Protein AF-M0I458-F1 (afdb_monomer)

Secondary structure (DSSP, 8-state):
-------HHHHHHHHHHHHHHHHHHHHHHHHHTT-HHHHHHHHHHHHHHHTT---GGGHHHHHHHHHHHHHHHH--HHHHHHHHHHHHHTSPP---S-HHHHHHHHHHHTTSSSEEEEEEE-GGGSS-S--PPPTT-PEEEEEEEES-TTGGGTSEEE-HHHHHHHHHH-TTEEEEEEEEEEPSTTEEEEEEEEEET---BSSSEEEEEE-GGGS--------

Radius of gyration: 18.82 Å; Cα contacts (8 Å, |Δi|>4): 334; chains: 1; bounding box: 54×49×67 Å

Organism: NCBI:txid662479

Foldseek 3Di:
DDPPPCPPVNLLVLLLVLLVLLLVLLLVLCVVLVVVVLNVQLVVQLVVVVVVDPDPSCSSVSSLLSSLVSCVPPPDLVRNQSSLLSSLVVDQAAADPCLLVVLQVSCCVSPQFVDKDKDWDDPPPPDDPDDDPPPFFWIKMKMKTAPRPNCVPDQWAFQQSVLSSSCSHCVQWAKEWPAKEDDPRRMIITMITTTGNDHHYQNGTHHYDYPPVRVPPPDPDDD

pLDDT: mean 84.52, std 17.78, range [35.59, 98.69]

InterPro domains:
  IPR055973 Domain of unknown function DUF7551 [PF24420] (16-207)

Structure (mmCIF, N/CA/C/O backbone):
data_AF-M0I458-F1
#
_entry.id   AF-M0I458-F1
#
loop_
_atom_site.group_PDB
_atom_site.id
_atom_site.type_symbol
_atom_site.label_atom_id
_atom_site.label_alt_id
_atom_site.label_comp_id
_atom_site.label_asym_id
_atom_site.label_entity_id
_atom_site.label_seq_id
_atom_site.pdbx_PDB_ins_code
_atom_site.Cartn_x
_atom_site.Cartn_y
_atom_site.Cartn_z
_atom_site.occupancy
_atom_site.B_iso_or_equiv
_atom_site.auth_seq_id
_atom_site.auth_comp_id
_atom_site.auth_asym_id
_atom_site.auth_atom_id
_atom_site.pdbx_PDB_model_num
ATOM 1 N N . MET A 1 1 ? 34.412 12.644 -15.606 1.00 41.28 1 MET A N 1
ATOM 2 C CA . MET A 1 1 ? 33.564 12.444 -14.416 1.00 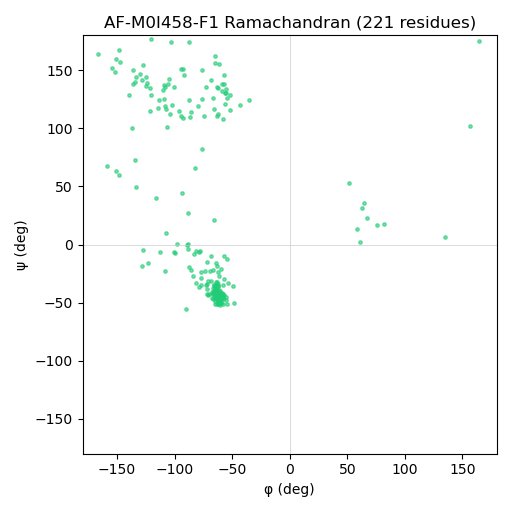41.28 1 MET A CA 1
ATOM 3 C C . MET A 1 1 ? 32.563 11.359 -14.782 1.00 41.28 1 MET A C 1
ATOM 5 O O . MET A 1 1 ? 31.552 11.668 -15.396 1.00 41.28 1 MET A O 1
ATOM 9 N N . GLN A 1 2 ? 32.935 10.089 -14.587 1.00 37.75 2 GLN A N 1
ATOM 10 C CA . GLN A 1 2 ? 32.020 8.965 -14.819 1.00 37.75 2 GLN A CA 1
ATOM 11 C C . GLN A 1 2 ? 30.917 9.003 -13.751 1.00 37.75 2 GLN A C 1
ATOM 13 O O . GLN A 1 2 ? 31.228 9.351 -12.608 1.00 37.75 2 GLN A O 1
ATOM 18 N N . PRO A 1 3 ? 29.655 8.691 -14.092 1.00 44.00 3 PRO A N 1
ATOM 19 C CA . PRO A 1 3 ? 28.624 8.475 -13.087 1.00 44.00 3 PRO A CA 1
ATOM 20 C C . PRO A 1 3 ? 29.083 7.328 -12.187 1.00 44.00 3 PRO A C 1
ATOM 22 O O . PRO A 1 3 ? 29.548 6.311 -12.698 1.00 44.00 3 PRO A O 1
ATOM 25 N N . LEU A 1 4 ? 28.998 7.507 -10.869 1.00 46.25 4 LEU A N 1
ATOM 26 C CA . LEU A 1 4 ? 29.149 6.404 -9.925 1.00 46.25 4 LEU A CA 1
ATOM 27 C C . LEU A 1 4 ? 28.079 5.371 -10.285 1.00 46.25 4 LEU A C 1
ATOM 29 O O . LEU A 1 4 ? 26.890 5.637 -10.099 1.00 46.25 4 LEU A O 1
ATOM 33 N N . GLU A 1 5 ? 28.494 4.242 -10.860 1.00 51.28 5 GLU A N 1
ATOM 34 C CA . GLU A 1 5 ? 27.653 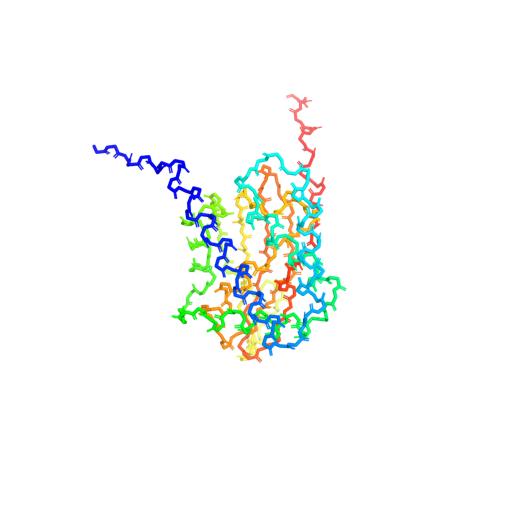3.054 -10.927 1.00 51.28 5 GLU A CA 1
ATOM 35 C C . GLU A 1 5 ? 27.183 2.789 -9.498 1.00 51.28 5 GLU A C 1
ATOM 37 O O . GLU A 1 5 ? 27.992 2.602 -8.589 1.00 51.28 5 GLU A O 1
ATOM 42 N N . ILE A 1 6 ? 25.874 2.893 -9.280 1.00 55.88 6 ILE A N 1
ATOM 43 C CA . ILE A 1 6 ? 25.275 2.481 -8.019 1.00 55.88 6 ILE A CA 1
ATOM 44 C C . ILE A 1 6 ? 25.564 0.989 -7.920 1.00 55.88 6 ILE A C 1
ATOM 46 O O . ILE A 1 6 ? 25.054 0.218 -8.734 1.00 55.88 6 ILE A O 1
ATOM 50 N N . ASP A 1 7 ? 26.408 0.601 -6.967 1.00 67.06 7 ASP A N 1
ATOM 51 C CA . ASP A 1 7 ? 26.732 -0.800 -6.755 1.00 67.06 7 ASP A CA 1
ATOM 52 C C . ASP A 1 7 ? 25.435 -1.580 -6.503 1.00 67.06 7 ASP A C 1
ATOM 54 O O . ASP A 1 7 ? 24.584 -1.188 -5.697 1.00 67.06 7 ASP A O 1
ATOM 58 N N . SER A 1 8 ? 25.273 -2.682 -7.227 1.00 65.69 8 SER A N 1
ATOM 59 C CA . SER A 1 8 ? 24.154 -3.613 -7.084 1.00 65.69 8 SER A CA 1
ATOM 60 C C . SER A 1 8 ? 23.914 -4.024 -5.624 1.00 65.69 8 SER A C 1
ATOM 62 O O . SER A 1 8 ? 22.759 -4.098 -5.198 1.00 65.69 8 SER A O 1
ATOM 64 N N . GLY A 1 9 ? 24.982 -4.174 -4.828 1.00 70.31 9 GLY A N 1
ATOM 65 C CA . GLY A 1 9 ? 24.893 -4.473 -3.396 1.00 70.31 9 GLY A CA 1
ATOM 66 C C . GLY A 1 9 ? 24.276 -3.340 -2.567 1.00 70.31 9 GLY A C 1
ATOM 67 O O . GLY A 1 9 ? 23.468 -3.586 -1.673 1.00 70.31 9 GLY A O 1
ATOM 68 N N . ASP A 1 10 ? 24.576 -2.087 -2.906 1.00 83.56 10 ASP A N 1
ATOM 69 C CA . ASP A 1 10 ? 24.025 -0.901 -2.241 1.00 83.56 10 ASP A CA 1
ATOM 70 C C . ASP A 1 10 ? 22.539 -0.692 -2.598 1.00 83.56 10 ASP A C 1
ATOM 72 O O . ASP A 1 10 ? 21.720 -0.297 -1.763 1.00 83.56 10 ASP A O 1
ATOM 76 N N . ARG A 1 11 ? 22.140 -1.046 -3.828 1.00 84.81 11 ARG A N 1
ATOM 77 C CA . ARG A 1 11 ? 20.721 -1.087 -4.213 1.00 84.81 11 ARG A CA 1
ATOM 78 C C . ARG A 1 11 ? 19.954 -2.161 -3.437 1.00 84.81 11 ARG A C 1
ATOM 80 O O . ARG A 1 11 ? 18.892 -1.850 -2.897 1.00 84.81 11 ARG A O 1
ATOM 87 N N . HIS A 1 12 ? 20.478 -3.384 -3.366 1.00 84.44 12 HIS A N 1
ATOM 88 C CA . HIS A 1 12 ? 19.826 -4.481 -2.650 1.00 84.44 12 HIS A CA 1
ATOM 89 C C . HIS A 1 12 ? 19.647 -4.164 -1.155 1.00 84.44 12 HIS A C 1
ATOM 91 O O . HIS A 1 12 ? 18.556 -4.331 -0.612 1.00 84.44 12 HIS A O 1
ATOM 97 N N . ALA A 1 13 ? 20.676 -3.618 -0.500 1.00 89.44 13 ALA A N 1
ATOM 98 C CA . ALA A 1 13 ? 20.603 -3.252 0.913 1.00 89.44 13 ALA A CA 1
ATOM 99 C C . ALA A 1 13 ? 19.486 -2.233 1.203 1.00 89.44 13 ALA A C 1
ATOM 101 O O . ALA A 1 13 ? 18.713 -2.411 2.146 1.00 89.44 13 ALA A O 1
ATOM 102 N N . ARG A 1 14 ? 19.349 -1.188 0.372 1.00 91.94 14 ARG A N 1
ATOM 103 C CA . ARG A 1 14 ? 18.261 -0.203 0.513 1.00 91.94 14 ARG A CA 1
ATOM 104 C C . ARG A 1 14 ? 16.883 -0.814 0.290 1.00 91.94 14 ARG A C 1
ATOM 106 O O . ARG A 1 14 ? 15.946 -0.485 1.014 1.00 91.94 14 ARG A O 1
ATOM 113 N N . TYR A 1 15 ? 16.768 -1.679 -0.710 1.00 90.62 15 TYR A N 1
ATOM 114 C CA . TYR A 1 15 ? 15.530 -2.376 -1.034 1.00 90.62 15 TYR A CA 1
ATOM 115 C C . TYR A 1 15 ? 15.069 -3.281 0.117 1.00 90.62 15 TYR A C 1
ATOM 117 O O . TYR A 1 15 ? 13.914 -3.216 0.544 1.00 90.62 15 TYR A O 1
ATOM 125 N N . SER A 1 16 ? 15.990 -4.084 0.652 1.00 91.31 16 SER A N 1
ATOM 126 C CA . SER A 1 16 ? 15.743 -4.984 1.777 1.00 91.31 16 SER A CA 1
ATOM 127 C C . SER A 1 16 ? 15.356 -4.207 3.038 1.00 91.31 16 SER A C 1
ATOM 129 O O . SER A 1 16 ? 14.328 -4.504 3.649 1.00 91.31 16 SER A O 1
ATOM 131 N N . ALA A 1 17 ? 16.087 -3.131 3.358 1.00 93.50 17 ALA A N 1
ATOM 132 C CA . ALA A 1 17 ? 15.758 -2.245 4.475 1.00 93.50 17 ALA A CA 1
ATOM 133 C C . ALA A 1 17 ? 14.353 -1.638 4.340 1.00 93.50 17 ALA A C 1
ATOM 135 O O . ALA A 1 17 ? 13.579 -1.661 5.290 1.00 93.50 17 ALA A O 1
ATOM 136 N N . PHE A 1 18 ? 13.976 -1.173 3.144 1.00 94.94 18 PHE A N 1
ATOM 137 C CA . PHE A 1 18 ? 12.627 -0.664 2.895 1.00 94.94 18 PHE A CA 1
ATOM 138 C C . PHE A 1 18 ? 11.546 -1.729 3.136 1.00 94.94 18 PHE A C 1
ATOM 140 O O . PHE A 1 18 ? 10.549 -1.457 3.805 1.00 94.94 18 PHE A O 1
ATOM 147 N N . CYS A 1 19 ? 11.733 -2.947 2.620 1.00 94.38 19 CYS A N 1
ATOM 148 C CA . CYS A 1 19 ? 10.780 -4.039 2.828 1.00 94.38 19 CYS A CA 1
ATOM 149 C C . CYS A 1 19 ? 10.659 -4.411 4.310 1.00 94.38 19 CYS A C 1
ATOM 151 O O . CYS A 1 19 ? 9.550 -4.641 4.796 1.00 94.38 19 CYS A O 1
ATOM 153 N N . HIS A 1 20 ? 11.787 -4.454 5.023 1.00 94.75 20 HIS A N 1
ATOM 154 C CA . HIS A 1 20 ? 11.839 -4.723 6.454 1.00 94.75 20 HIS A CA 1
ATOM 155 C C . HIS A 1 20 ? 11.090 -3.650 7.251 1.00 94.75 20 HIS A C 1
ATOM 157 O O . HIS A 1 20 ? 10.228 -3.988 8.056 1.00 94.75 20 HIS A O 1
ATOM 163 N N . ASP A 1 21 ? 11.358 -2.372 6.985 1.00 96.81 21 ASP A N 1
ATOM 164 C CA . ASP A 1 21 ? 10.720 -1.248 7.671 1.00 96.81 21 ASP A CA 1
ATOM 165 C C . ASP A 1 21 ? 9.197 -1.253 7.484 1.00 96.81 21 ASP A C 1
ATOM 167 O O . ASP A 1 21 ? 8.448 -1.114 8.451 1.00 96.81 21 ASP A O 1
ATOM 171 N N . ILE A 1 22 ? 8.723 -1.457 6.249 1.00 97.62 22 ILE A N 1
ATOM 172 C CA . ILE A 1 22 ? 7.286 -1.545 5.960 1.00 97.62 22 ILE A CA 1
ATOM 173 C C . ILE A 1 22 ? 6.667 -2.769 6.644 1.00 97.62 22 ILE A C 1
ATOM 175 O O . ILE A 1 22 ? 5.617 -2.643 7.269 1.00 97.62 22 ILE A O 1
ATOM 179 N N . SER A 1 23 ? 7.311 -3.937 6.563 1.00 97.38 23 SER A N 1
ATOM 180 C CA . SER A 1 23 ? 6.797 -5.163 7.189 1.00 97.38 23 SER A CA 1
ATOM 181 C C . SER A 1 23 ? 6.731 -5.031 8.711 1.00 97.38 23 SER A C 1
ATOM 183 O O . SER A 1 23 ? 5.714 -5.372 9.308 1.00 97.38 23 SER A O 1
ATOM 185 N N . GLY A 1 24 ? 7.775 -4.481 9.336 1.00 97.94 24 GLY A N 1
ATOM 186 C CA . GLY A 1 24 ? 7.820 -4.227 10.774 1.00 97.94 24 GLY A CA 1
ATOM 187 C C . GLY A 1 24 ? 6.721 -3.266 11.222 1.00 97.94 24 GLY A C 1
ATOM 188 O O . GLY A 1 24 ? 5.995 -3.568 12.164 1.00 97.94 24 GLY A O 1
ATOM 189 N N . ALA A 1 25 ? 6.525 -2.158 10.500 1.00 98.50 25 ALA A N 1
ATOM 190 C CA . ALA A 1 25 ? 5.450 -1.212 10.794 1.00 98.50 25 ALA A CA 1
ATOM 191 C C . ALA A 1 25 ? 4.051 -1.839 10.656 1.00 98.50 25 ALA A C 1
ATOM 193 O O . ALA A 1 25 ? 3.154 -1.512 11.428 1.00 98.50 25 ALA A O 1
ATOM 194 N N . LEU A 1 26 ? 3.854 -2.746 9.695 1.00 98.62 26 LEU A N 1
ATOM 195 C CA . LEU A 1 26 ? 2.591 -3.468 9.524 1.00 98.62 26 LEU A CA 1
ATOM 196 C C . LEU A 1 26 ? 2.347 -4.480 10.644 1.00 98.62 26 LEU A C 1
ATOM 198 O O . LEU A 1 26 ? 1.228 -4.552 11.140 1.00 98.62 26 LEU A O 1
ATOM 202 N N . PHE A 1 27 ? 3.363 -5.235 11.064 1.00 98.56 27 PHE A N 1
ATOM 203 C CA . PHE A 1 27 ? 3.235 -6.149 12.202 1.00 98.56 27 PHE A CA 1
ATOM 204 C C . PHE A 1 27 ? 2.920 -5.404 13.497 1.00 98.56 27 PHE A C 1
ATOM 206 O O . PHE A 1 27 ? 1.985 -5.780 14.201 1.00 98.56 27 PHE A O 1
ATOM 213 N N . GLU A 1 28 ? 3.629 -4.308 13.765 1.00 98.69 28 GLU A N 1
ATOM 214 C CA . GLU A 1 28 ? 3.341 -3.449 14.914 1.00 98.69 28 GLU A CA 1
ATOM 215 C C . GLU A 1 28 ? 1.908 -2.897 14.837 1.00 98.69 28 GLU A C 1
ATOM 217 O O . GLU A 1 28 ? 1.171 -2.910 15.820 1.00 98.69 28 GLU A O 1
ATOM 222 N N . ALA A 1 29 ? 1.457 -2.490 13.646 1.00 98.69 29 ALA A N 1
ATOM 223 C CA . ALA A 1 29 ? 0.107 -1.970 13.462 1.00 98.69 29 ALA A CA 1
ATOM 224 C C . ALA A 1 29 ? -0.958 -3.048 13.670 1.00 98.69 29 ALA A C 1
ATOM 226 O O . ALA A 1 29 ? -1.983 -2.775 14.291 1.00 98.69 29 ALA A O 1
ATOM 227 N N . LEU A 1 30 ? -0.731 -4.270 13.182 1.00 98.69 30 LEU A N 1
ATOM 228 C CA . LEU A 1 30 ? -1.607 -5.417 13.418 1.00 98.69 30 LEU A CA 1
ATOM 229 C C . LEU A 1 30 ? -1.703 -5.748 14.911 1.00 98.69 30 LEU A C 1
ATOM 231 O O . LEU A 1 30 ? -2.797 -6.050 15.388 1.00 98.69 30 LEU A O 1
ATOM 235 N N . ALA A 1 31 ? -0.597 -5.654 15.650 1.00 98.25 31 ALA A N 1
ATOM 236 C CA . ALA A 1 31 ? -0.591 -5.845 17.095 1.00 98.25 31 ALA A CA 1
ATOM 237 C C . ALA A 1 31 ? -1.404 -4.751 17.813 1.00 98.25 31 ALA A C 1
ATOM 239 O O . ALA A 1 31 ? -2.320 -5.075 18.571 1.00 98.25 31 ALA A O 1
ATOM 240 N N . GLU A 1 32 ? -1.137 -3.476 17.514 1.00 98.50 32 GLU A N 1
ATOM 241 C CA . GLU A 1 32 ? -1.806 -2.312 18.122 1.00 98.50 32 GLU A CA 1
ATOM 242 C C . GLU A 1 32 ? -3.319 -2.287 17.834 1.00 98.50 32 GLU A C 1
ATOM 244 O O . GLU A 1 32 ? -4.131 -1.920 18.683 1.00 98.50 32 GLU A O 1
ATOM 249 N N . THR A 1 33 ? -3.725 -2.731 16.642 1.00 98.31 33 THR A N 1
ATOM 250 C CA . THR A 1 33 ? -5.135 -2.775 16.211 1.00 98.31 33 THR A CA 1
ATOM 251 C C . THR A 1 33 ? -5.851 -4.085 16.567 1.00 98.31 33 THR A C 1
ATOM 253 O O . THR A 1 33 ? -7.046 -4.224 16.313 1.00 98.31 33 THR A O 1
ATOM 256 N N . GLY A 1 34 ? -5.163 -5.041 17.204 1.00 97.81 34 GLY A N 1
ATOM 257 C CA . GLY A 1 34 ? -5.761 -6.280 17.713 1.00 97.81 34 GLY A CA 1
ATOM 258 C C . GLY A 1 34 ? -5.946 -7.401 16.680 1.00 97.81 34 GLY A C 1
ATOM 259 O O . GLY A 1 34 ? -6.676 -8.361 16.933 1.00 97.81 34 GLY A O 1
ATOM 260 N N . HIS A 1 35 ? -5.266 -7.343 15.536 1.00 98.25 35 HIS A N 1
ATOM 261 C CA . HIS A 1 35 ? -5.381 -8.297 14.427 1.00 98.25 35 HIS A CA 1
ATOM 262 C C . HIS A 1 35 ? -4.341 -9.436 14.477 1.00 98.25 35 HIS A C 1
ATOM 264 O O . HIS A 1 35 ? -3.785 -9.847 13.456 1.00 98.25 35 HIS A O 1
ATOM 270 N N . ARG A 1 36 ? -4.128 -10.031 15.659 1.00 96.88 36 ARG A N 1
ATOM 271 C CA . ARG A 1 36 ? -3.141 -11.113 15.885 1.00 96.88 36 ARG A CA 1
ATOM 272 C C . ARG A 1 36 ? -3.330 -12.348 14.990 1.00 96.88 36 ARG A C 1
ATOM 274 O O . ARG A 1 36 ? -2.371 -13.049 14.667 1.00 96.88 36 ARG A O 1
ATOM 281 N N . VAL A 1 37 ? -4.571 -12.638 14.592 1.00 97.69 37 VAL A N 1
ATOM 282 C CA . VAL A 1 37 ? -4.877 -13.743 13.665 1.00 97.69 37 VAL A CA 1
ATOM 283 C C . VAL A 1 37 ? -4.255 -13.489 12.290 1.00 97.69 37 VAL A C 1
ATOM 285 O O . VAL A 1 37 ? -3.739 -14.419 11.681 1.00 97.69 37 VAL A O 1
ATOM 288 N N . VAL A 1 38 ? -4.264 -12.239 11.820 1.00 98.31 38 VAL A N 1
ATOM 289 C CA . VAL A 1 38 ? -3.665 -11.856 10.534 1.00 98.31 38 VAL A CA 1
ATOM 290 C C . VAL A 1 38 ? -2.144 -11.890 10.619 1.00 98.31 38 VAL A C 1
ATOM 292 O O . VAL A 1 38 ? -1.508 -12.434 9.726 1.00 98.31 38 VAL A O 1
ATOM 295 N N . GLU A 1 39 ? -1.564 -11.396 11.717 1.00 97.69 39 GLU A N 1
ATOM 296 C CA . GLU A 1 39 ? -0.123 -11.509 11.991 1.00 97.69 39 GLU A CA 1
ATOM 297 C C . GLU A 1 39 ? 0.352 -12.969 11.927 1.00 97.69 39 GLU A C 1
ATOM 299 O O . GLU A 1 39 ? 1.300 -13.290 11.210 1.00 97.69 39 GLU A O 1
ATOM 304 N N . SER A 1 40 ? -0.334 -13.862 12.647 1.00 97.88 40 SER A N 1
ATOM 305 C CA . SER A 1 40 ? 0.049 -15.278 12.716 1.00 97.88 40 SER A CA 1
ATOM 306 C C . SER A 1 40 ? -0.039 -15.935 11.339 1.00 97.88 40 SER A C 1
ATOM 308 O O . SER A 1 40 ? 0.884 -16.628 10.918 1.00 97.88 40 SER A O 1
ATOM 310 N N . ALA A 1 41 ? -1.116 -15.656 10.607 1.00 98.31 41 ALA A N 1
ATOM 311 C CA . ALA A 1 41 ? -1.337 -16.237 9.294 1.00 98.31 41 ALA A CA 1
ATOM 312 C C . ALA A 1 41 ? -0.367 -15.681 8.225 1.00 98.31 41 ALA A C 1
ATOM 314 O O . ALA A 1 41 ? 0.082 -16.428 7.354 1.00 98.31 41 ALA A O 1
ATOM 315 N N . ALA A 1 42 ? 0.061 -14.417 8.341 1.00 97.44 42 ALA A N 1
ATOM 316 C CA . ALA A 1 42 ? 1.137 -13.846 7.524 1.00 97.44 42 ALA A CA 1
ATOM 317 C C . ALA A 1 42 ? 2.479 -14.539 7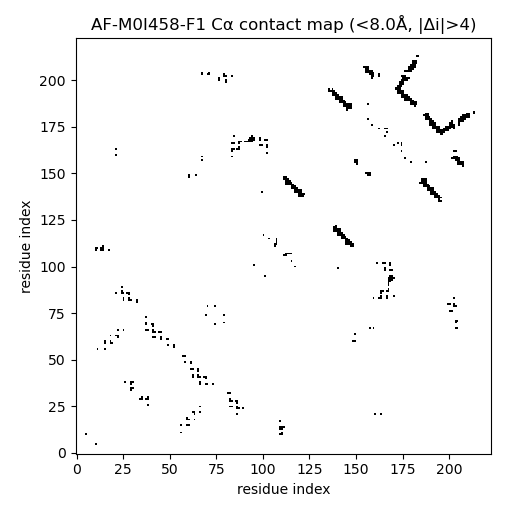.771 1.00 97.44 42 ALA A C 1
ATOM 319 O O . ALA A 1 42 ? 3.177 -14.856 6.808 1.00 97.44 42 ALA A O 1
ATOM 320 N N . MET A 1 43 ? 2.818 -14.843 9.027 1.00 97.56 43 MET A N 1
ATOM 321 C CA . MET A 1 43 ? 4.032 -15.597 9.351 1.00 97.56 43 MET A CA 1
ATOM 322 C C . MET A 1 43 ? 3.978 -17.041 8.844 1.00 97.56 43 MET A C 1
ATOM 324 O O . MET A 1 43 ? 4.960 -17.523 8.287 1.00 97.56 43 MET A O 1
ATOM 328 N N . GLU A 1 44 ? 2.846 -17.730 8.987 1.00 97.19 44 GLU A N 1
ATOM 329 C CA . GLU A 1 44 ? 2.658 -19.090 8.457 1.00 97.19 44 GLU A CA 1
ATOM 330 C C . GLU A 1 44 ? 2.767 -19.126 6.926 1.00 97.19 44 GLU A C 1
ATOM 332 O O . GLU A 1 44 ? 3.458 -19.979 6.358 1.00 97.19 44 GLU A O 1
ATOM 337 N N . THR A 1 45 ? 2.135 -18.157 6.258 1.00 94.94 45 THR A N 1
ATOM 338 C CA . THR A 1 45 ? 2.215 -17.981 4.803 1.00 94.94 45 THR A CA 1
ATOM 339 C C . THR A 1 45 ? 3.654 -17.714 4.372 1.00 94.94 45 THR A C 1
ATOM 341 O O . THR A 1 45 ? 4.157 -18.378 3.468 1.00 94.94 45 THR A O 1
ATOM 344 N N . TYR A 1 46 ? 4.351 -16.809 5.062 1.00 94.50 46 TYR A N 1
ATOM 345 C CA . TYR A 1 46 ? 5.757 -16.514 4.810 1.00 94.50 46 TYR A CA 1
ATOM 346 C C . TYR A 1 46 ? 6.633 -17.760 4.942 1.00 94.50 46 TYR A C 1
ATOM 348 O O . TYR A 1 46 ? 7.371 -18.071 4.011 1.00 94.50 46 TYR A O 1
ATOM 356 N N . LEU A 1 47 ? 6.517 -18.502 6.048 1.00 93.19 47 LEU A N 1
ATOM 357 C CA . LEU A 1 47 ? 7.309 -19.711 6.282 1.00 93.19 47 LEU A CA 1
ATOM 358 C C . LEU A 1 47 ? 7.097 -20.734 5.162 1.00 93.19 47 LEU A C 1
ATOM 360 O O . LEU A 1 47 ? 8.073 -21.212 4.586 1.00 93.19 47 LEU A O 1
ATOM 364 N N . THR A 1 48 ? 5.838 -20.965 4.777 1.00 91.88 48 THR A N 1
ATOM 365 C CA . THR A 1 48 ? 5.475 -21.865 3.670 1.00 91.88 48 THR A CA 1
ATOM 366 C C . THR A 1 48 ? 6.129 -21.448 2.350 1.00 91.88 48 THR A C 1
ATOM 368 O O . THR A 1 48 ? 6.632 -22.285 1.606 1.00 91.88 48 THR A O 1
ATOM 371 N N . LEU A 1 49 ? 6.150 -20.151 2.035 1.00 87.81 49 LEU A N 1
ATOM 372 C CA . LEU A 1 49 ? 6.783 -19.663 0.807 1.00 87.81 49 LEU A CA 1
ATOM 373 C C . LEU A 1 49 ? 8.303 -19.735 0.873 1.00 87.81 49 LEU A C 1
ATOM 375 O O . LEU A 1 49 ? 8.943 -20.035 -0.130 1.00 87.81 49 LEU A O 1
ATOM 379 N N . THR A 1 50 ? 8.903 -19.451 2.028 1.00 88.81 50 THR A N 1
ATOM 380 C CA . THR A 1 50 ? 10.363 -19.482 2.156 1.00 88.81 50 THR A CA 1
ATOM 381 C C . THR A 1 50 ? 10.950 -20.878 2.013 1.00 88.81 50 THR A C 1
ATOM 383 O O . THR A 1 50 ? 12.100 -20.991 1.610 1.00 88.81 50 THR A O 1
ATOM 386 N N . GLU A 1 51 ? 10.167 -21.937 2.237 1.00 85.56 51 GLU A N 1
ATOM 387 C CA . GLU A 1 51 ? 10.593 -23.312 1.941 1.00 85.56 51 GLU A CA 1
ATOM 388 C C . GLU A 1 51 ? 10.879 -23.545 0.447 1.00 85.56 51 GLU A C 1
ATOM 390 O O . GLU A 1 51 ? 11.645 -24.446 0.107 1.00 85.56 51 GLU A O 1
ATOM 395 N N . VAL A 1 52 ? 10.292 -22.737 -0.445 1.00 82.19 52 VAL A N 1
ATOM 396 C CA . VAL A 1 52 ? 10.443 -22.865 -1.906 1.00 82.19 52 VAL A CA 1
ATOM 397 C C . VAL A 1 52 ? 11.200 -21.704 -2.557 1.00 82.19 52 VAL A C 1
ATOM 399 O O . VAL A 1 52 ? 11.477 -21.749 -3.755 1.00 82.19 52 VAL A O 1
ATOM 402 N N . VAL A 1 53 ? 11.531 -20.650 -1.807 1.00 79.31 53 VAL A N 1
ATOM 403 C CA . VAL A 1 53 ? 12.307 -19.511 -2.316 1.00 79.31 53 VAL A CA 1
ATOM 404 C C . VAL A 1 53 ? 13.798 -19.818 -2.173 1.00 79.31 53 VAL A C 1
ATOM 406 O O . VAL A 1 53 ? 14.335 -19.840 -1.072 1.00 79.31 53 VAL A O 1
ATOM 409 N N . GLU A 1 54 ? 14.473 -20.038 -3.302 1.00 70.19 54 GLU A N 1
ATOM 410 C CA . GLU A 1 54 ? 15.915 -20.340 -3.334 1.00 70.19 54 GLU A CA 1
ATOM 411 C C . GLU A 1 54 ? 16.785 -19.087 -3.128 1.00 70.19 54 GLU A C 1
ATOM 413 O O . GLU A 1 54 ? 17.892 -19.157 -2.588 1.00 70.19 54 GLU A O 1
ATOM 418 N N . ASP A 1 55 ? 16.267 -17.926 -3.532 1.00 75.81 55 ASP A N 1
ATOM 419 C CA . ASP A 1 55 ? 16.969 -16.651 -3.457 1.00 75.81 55 ASP A CA 1
ATOM 420 C C . ASP A 1 55 ? 16.649 -15.906 -2.154 1.00 75.81 55 ASP A C 1
ATOM 422 O O . ASP A 1 55 ? 15.550 -15.376 -1.961 1.00 75.81 55 ASP A O 1
ATOM 426 N N . HIS A 1 56 ? 17.643 -15.843 -1.270 1.00 66.06 56 HIS A N 1
ATOM 427 C CA . HIS A 1 56 ? 17.541 -15.196 0.037 1.00 66.06 56 HIS A CA 1
ATOM 428 C C . HIS A 1 56 ? 17.233 -13.699 -0.082 1.00 66.06 56 HIS A C 1
ATOM 430 O O . HIS A 1 56 ? 16.571 -13.134 0.794 1.00 66.06 56 HIS A O 1
ATOM 436 N N . ASP A 1 57 ? 17.626 -13.075 -1.195 1.00 67.38 57 ASP A N 1
ATOM 437 C CA . ASP A 1 57 ? 17.384 -11.661 -1.471 1.00 67.38 57 ASP A CA 1
ATOM 438 C C . ASP A 1 57 ? 15.879 -11.350 -1.601 1.00 67.38 57 ASP A C 1
ATOM 440 O O . ASP A 1 57 ? 15.449 -10.201 -1.463 1.00 67.38 57 ASP A O 1
ATOM 444 N N . ASN A 1 58 ? 15.047 -12.381 -1.782 1.00 80.44 58 ASN A N 1
ATOM 445 C CA . ASN A 1 58 ? 13.598 -12.270 -1.902 1.00 80.44 58 ASN A CA 1
ATOM 446 C C . ASN A 1 58 ? 12.830 -12.544 -0.605 1.00 80.44 58 ASN A C 1
ATOM 448 O O . ASN A 1 58 ? 11.601 -12.449 -0.612 1.00 80.44 58 ASN A O 1
ATOM 452 N N . PHE A 1 59 ? 13.483 -12.845 0.520 1.00 88.38 59 PHE A N 1
ATOM 453 C CA . PHE A 1 59 ? 12.764 -13.136 1.768 1.00 88.38 59 PHE A CA 1
ATOM 454 C C . PHE A 1 59 ? 11.974 -11.932 2.290 1.00 88.38 59 PHE A C 1
ATOM 456 O O . PHE A 1 59 ? 10.788 -12.065 2.588 1.00 88.38 59 PHE A O 1
ATOM 463 N N . CYS A 1 60 ? 12.557 -10.731 2.315 1.00 88.94 60 CYS A N 1
ATOM 464 C CA . CYS A 1 60 ? 11.828 -9.537 2.757 1.00 88.94 60 CYS A CA 1
ATOM 465 C C . CYS A 1 60 ? 10.653 -9.194 1.826 1.00 88.94 60 CYS A C 1
ATOM 467 O O . CYS A 1 60 ? 9.591 -8.780 2.291 1.00 88.94 60 CYS A O 1
ATOM 469 N N . LEU A 1 61 ? 10.811 -9.421 0.519 1.00 89.50 61 LEU A N 1
ATOM 470 C CA . LEU A 1 61 ? 9.721 -9.267 -0.443 1.00 89.50 61 LEU A CA 1
ATOM 471 C C . LEU A 1 61 ? 8.619 -10.313 -0.221 1.00 89.50 61 LEU A C 1
ATOM 473 O O . LEU A 1 61 ? 7.434 -9.997 -0.283 1.00 89.50 61 LEU A O 1
ATOM 477 N N . THR A 1 62 ? 9.013 -11.553 0.069 1.00 91.38 62 THR A N 1
ATOM 478 C CA . THR A 1 62 ? 8.109 -12.672 0.364 1.00 91.38 62 THR A CA 1
ATOM 479 C C . THR A 1 62 ? 7.309 -12.413 1.639 1.00 91.38 62 THR A C 1
ATOM 481 O O . THR A 1 62 ? 6.111 -12.692 1.676 1.00 91.38 62 THR A O 1
ATOM 484 N N . MET A 1 63 ? 7.925 -11.815 2.661 1.00 93.69 63 MET A N 1
ATOM 485 C CA . MET A 1 63 ? 7.225 -11.377 3.871 1.00 93.69 63 MET A CA 1
ATOM 486 C C . MET A 1 63 ? 6.164 -10.323 3.551 1.00 93.69 63 MET A C 1
ATOM 488 O O . MET A 1 63 ? 5.000 -10.473 3.919 1.00 93.69 63 MET A O 1
ATOM 492 N N . LEU A 1 64 ? 6.548 -9.283 2.809 1.00 93.56 64 LEU A N 1
ATOM 493 C CA . LEU A 1 64 ? 5.636 -8.210 2.426 1.00 93.56 64 LEU A CA 1
ATOM 494 C C . LEU A 1 64 ? 4.465 -8.736 1.584 1.00 93.56 64 LEU A C 1
ATOM 496 O O . LEU A 1 64 ? 3.321 -8.355 1.813 1.00 93.56 64 LEU A O 1
ATOM 500 N N . TRP A 1 65 ? 4.733 -9.668 0.668 1.00 92.25 65 TRP A N 1
ATOM 501 C CA . TRP A 1 65 ? 3.699 -10.378 -0.086 1.00 92.25 65 TRP A CA 1
ATOM 502 C C . TRP A 1 65 ? 2.759 -11.178 0.822 1.00 92.25 65 TRP A C 1
ATOM 504 O O . TRP A 1 65 ? 1.546 -11.139 0.630 1.00 92.25 65 TRP A O 1
ATOM 514 N N . SER A 1 66 ? 3.299 -11.865 1.830 1.00 94.75 66 SER A N 1
ATOM 515 C CA . SER A 1 66 ? 2.507 -12.657 2.779 1.00 94.75 66 SER A CA 1
ATOM 516 C C . SER A 1 66 ? 1.576 -11.761 3.591 1.00 94.75 66 SER A C 1
ATOM 518 O O . SER A 1 66 ? 0.379 -12.020 3.650 1.00 94.75 66 SER A O 1
ATOM 520 N N . LEU A 1 67 ? 2.085 -10.645 4.123 1.00 96.94 67 LEU A N 1
ATOM 521 C CA . LEU A 1 67 ? 1.263 -9.628 4.787 1.00 96.94 67 LEU A CA 1
ATOM 522 C C . LEU A 1 67 ? 0.146 -9.130 3.871 1.00 96.94 67 LEU A C 1
ATOM 524 O O . LEU A 1 67 ? -1.010 -9.086 4.273 1.00 96.94 67 LEU A O 1
ATOM 528 N N . MET A 1 68 ? 0.474 -8.790 2.627 1.00 94.69 68 MET A N 1
ATOM 529 C CA . MET A 1 68 ? -0.513 -8.327 1.658 1.00 94.69 68 MET A CA 1
ATOM 530 C C . MET A 1 68 ? -1.610 -9.352 1.391 1.00 94.69 68 MET A C 1
ATOM 532 O O . MET A 1 68 ? -2.783 -9.006 1.475 1.00 94.69 68 MET A O 1
ATOM 536 N N . SER A 1 69 ? -1.239 -10.597 1.089 1.00 93.56 69 SER A N 1
ATOM 537 C CA . SER A 1 69 ? -2.193 -11.681 0.843 1.00 93.56 69 SER A CA 1
ATOM 538 C C . SER A 1 69 ? -3.150 -11.842 2.024 1.00 93.56 69 SER A C 1
ATOM 540 O O . SER A 1 69 ? -4.366 -11.915 1.862 1.00 93.56 69 SER A O 1
ATOM 542 N N . GLU A 1 70 ? -2.611 -11.831 3.237 1.00 97.19 70 GLU A N 1
ATOM 543 C CA . GLU A 1 70 ? -3.389 -12.122 4.434 1.00 97.19 70 GLU A CA 1
ATOM 544 C C . GLU A 1 70 ? -4.268 -10.942 4.863 1.00 97.19 70 GLU A C 1
ATOM 546 O O . GLU A 1 70 ? -5.402 -11.163 5.292 1.00 97.19 70 GLU A O 1
ATOM 551 N N . LEU A 1 71 ? -3.803 -9.703 4.671 1.00 97.50 71 LEU A N 1
ATOM 552 C CA . LEU A 1 71 ? -4.610 -8.487 4.823 1.00 97.50 71 LEU A CA 1
ATOM 553 C C . LEU A 1 71 ? -5.774 -8.453 3.820 1.00 97.50 71 LEU A C 1
ATOM 555 O O . LEU A 1 71 ? -6.889 -8.097 4.199 1.00 97.50 71 LEU A O 1
ATOM 559 N N . ASP A 1 72 ? -5.525 -8.822 2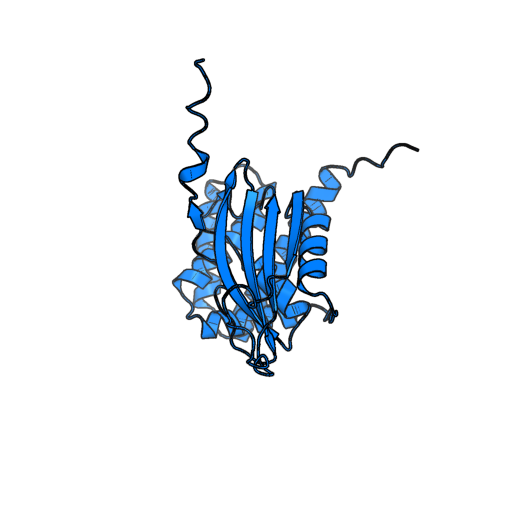.560 1.00 94.19 72 ASP A N 1
ATOM 560 C CA . ASP A 1 72 ? -6.535 -8.834 1.491 1.00 94.19 72 ASP A CA 1
ATOM 561 C C . ASP A 1 72 ? -7.645 -9.854 1.782 1.00 94.19 72 ASP A C 1
ATOM 563 O O . ASP A 1 72 ? -8.826 -9.567 1.599 1.00 94.19 72 ASP A O 1
ATOM 567 N N . VAL A 1 73 ? -7.271 -11.028 2.302 1.00 95.25 73 VAL A N 1
ATOM 568 C CA . VAL A 1 73 ? -8.205 -12.126 2.591 1.00 95.25 73 VAL A CA 1
ATOM 569 C C . VAL A 1 73 ? -8.982 -11.919 3.893 1.00 95.25 73 VAL A C 1
ATOM 571 O O . VAL A 1 73 ? -10.139 -12.332 3.982 1.00 95.25 73 VAL A O 1
ATOM 574 N N . ARG A 1 74 ? -8.355 -11.353 4.934 1.00 97.38 74 ARG A N 1
ATOM 575 C CA . ARG A 1 74 ? -8.900 -11.410 6.307 1.00 97.38 74 ARG A CA 1
ATOM 576 C C . ARG A 1 74 ? -9.453 -10.101 6.829 1.00 97.38 74 ARG A C 1
ATOM 578 O O . ARG A 1 74 ? -10.251 -10.149 7.760 1.00 97.38 74 ARG A O 1
ATOM 585 N N . LEU A 1 75 ? -9.030 -8.966 6.282 1.00 98.19 75 LEU A N 1
ATOM 586 C CA . LEU A 1 75 ? -9.481 -7.664 6.754 1.00 98.19 75 LEU A CA 1
ATOM 587 C C . LEU A 1 75 ? -10.470 -7.040 5.779 1.00 98.19 75 LEU A C 1
ATOM 589 O O . LEU A 1 75 ? -10.270 -7.033 4.565 1.00 98.19 75 LEU A O 1
ATOM 593 N N . SER A 1 76 ? -11.520 -6.445 6.334 1.00 97.00 76 SER A N 1
ATOM 594 C CA . SER A 1 76 ? -12.378 -5.526 5.597 1.00 97.00 76 SER A CA 1
ATOM 595 C C . SER A 1 76 ? -11.606 -4.269 5.185 1.00 97.00 76 SER A C 1
ATOM 597 O O . SER A 1 76 ? -10.574 -3.920 5.754 1.00 97.00 76 SER A O 1
ATOM 599 N N . GLN A 1 77 ? -12.138 -3.521 4.220 1.00 95.25 77 GLN A N 1
ATOM 600 C CA . GLN A 1 77 ? -11.522 -2.272 3.758 1.00 95.25 77 GLN A CA 1
ATOM 601 C C . GLN A 1 77 ? -11.324 -1.232 4.878 1.00 95.25 77 GLN A C 1
ATOM 603 O O . GLN A 1 77 ? -10.332 -0.499 4.869 1.00 95.25 77 GLN A O 1
ATOM 608 N N . ALA A 1 78 ? -12.246 -1.170 5.843 1.00 96.75 78 ALA A N 1
ATOM 609 C CA . ALA A 1 78 ? -12.128 -0.274 6.990 1.00 96.75 78 ALA A CA 1
ATOM 610 C C . ALA A 1 78 ? -10.968 -0.698 7.904 1.00 96.75 78 ALA A C 1
ATOM 612 O O . ALA A 1 78 ? -10.129 0.129 8.245 1.00 96.75 78 ALA A O 1
ATOM 613 N N . GLU A 1 79 ? -10.863 -1.993 8.214 1.00 98.19 79 GLU A N 1
ATOM 614 C CA . GLU A 1 79 ? -9.763 -2.543 9.017 1.00 98.19 79 GLU A CA 1
ATOM 615 C C . GLU A 1 79 ? -8.409 -2.374 8.314 1.00 98.19 79 GLU A C 1
ATOM 617 O O . GLU A 1 79 ? -7.450 -1.922 8.934 1.00 98.19 79 GLU A O 1
ATOM 622 N N . GLN A 1 80 ? -8.333 -2.634 7.001 1.00 98.19 80 GLN A N 1
ATOM 623 C CA . GLN A 1 80 ? -7.130 -2.362 6.203 1.00 98.19 80 GLN A CA 1
ATOM 624 C C . GLN A 1 80 ? -6.718 -0.890 6.295 1.00 98.19 80 GLN A C 1
ATOM 626 O O . GLN A 1 80 ? -5.538 -0.589 6.457 1.00 98.19 80 GLN A O 1
ATOM 631 N N . THR A 1 81 ? -7.683 0.030 6.210 1.00 97.75 81 THR A N 1
ATOM 632 C CA . THR A 1 81 ? -7.421 1.469 6.338 1.00 97.75 81 THR A CA 1
ATOM 633 C C . THR A 1 81 ? -6.837 1.792 7.705 1.00 97.75 81 THR A C 1
ATOM 635 O O . THR A 1 81 ? -5.771 2.400 7.767 1.00 97.75 81 THR A O 1
ATOM 638 N N . THR A 1 82 ? -7.459 1.312 8.783 1.00 98.06 82 THR A N 1
ATOM 639 C CA . THR A 1 82 ? -6.958 1.517 10.147 1.00 98.06 82 THR A CA 1
ATOM 640 C C . THR A 1 82 ? -5.543 0.965 10.324 1.00 98.06 82 THR A C 1
ATOM 642 O O . THR A 1 82 ? -4.674 1.678 10.817 1.00 98.06 82 THR A O 1
ATOM 645 N N . VAL A 1 83 ? -5.265 -0.262 9.873 1.00 98.62 83 VAL A N 1
ATOM 646 C CA . VAL A 1 83 ? -3.920 -0.861 9.963 1.00 98.62 83 VAL A CA 1
ATOM 647 C C . VAL A 1 83 ? -2.886 -0.035 9.200 1.00 98.62 83 VAL A C 1
ATOM 649 O O . VAL A 1 83 ? -1.801 0.222 9.712 1.00 98.62 83 VAL A O 1
ATOM 652 N N . ILE A 1 84 ? -3.204 0.405 7.982 1.00 98.44 84 ILE A N 1
ATOM 653 C CA . ILE A 1 84 ? -2.255 1.114 7.113 1.00 98.44 84 ILE A CA 1
ATOM 654 C C . ILE A 1 84 ? -1.989 2.535 7.611 1.00 98.44 84 ILE A C 1
ATOM 656 O O . ILE A 1 84 ? -0.860 3.017 7.518 1.00 98.44 84 ILE A O 1
ATOM 660 N N . GLU A 1 85 ? -2.996 3.200 8.173 1.00 97.38 85 GLU A N 1
ATOM 661 C CA . GLU A 1 85 ? -2.838 4.493 8.841 1.00 97.38 85 GLU A CA 1
ATOM 662 C C . GLU A 1 85 ? -1.970 4.381 10.092 1.00 97.38 85 GLU A C 1
ATOM 664 O O . GLU A 1 85 ? -1.024 5.157 10.249 1.00 97.38 85 GLU A O 1
ATOM 669 N N . THR A 1 86 ? -2.227 3.374 10.930 1.00 98.44 86 THR A N 1
ATOM 670 C CA . THR A 1 86 ? -1.400 3.077 12.105 1.00 98.44 86 THR A CA 1
ATOM 671 C C . THR A 1 86 ? 0.039 2.771 11.691 1.00 98.44 86 THR A C 1
ATOM 673 O O . THR A 1 86 ? 0.963 3.401 12.203 1.00 98.44 86 THR A O 1
ATOM 676 N N . ALA A 1 87 ? 0.252 1.910 10.692 1.00 98.50 87 ALA A N 1
ATOM 677 C CA . ALA A 1 87 ? 1.585 1.591 10.180 1.00 98.50 87 ALA A CA 1
ATOM 678 C C . ALA A 1 87 ? 2.316 2.836 9.652 1.00 98.50 87 ALA A C 1
ATOM 680 O O . ALA A 1 87 ? 3.491 3.050 9.947 1.00 98.50 87 ALA A O 1
ATOM 681 N N . ALA A 1 88 ? 1.623 3.699 8.900 1.00 97.62 88 ALA A N 1
ATOM 682 C CA . ALA A 1 88 ? 2.191 4.947 8.399 1.00 97.62 88 ALA A CA 1
ATOM 683 C C . ALA A 1 88 ? 2.592 5.910 9.532 1.00 97.62 88 ALA A C 1
ATOM 685 O O . ALA A 1 88 ? 3.574 6.642 9.382 1.00 97.62 88 ALA A O 1
ATOM 686 N N . SER A 1 89 ? 1.870 5.888 10.659 1.00 97.00 89 SER A N 1
ATOM 687 C CA . SER A 1 89 ? 2.119 6.750 11.822 1.00 97.00 89 SER A CA 1
ATOM 688 C C . SER A 1 89 ? 3.415 6.425 12.577 1.00 97.00 89 SER A C 1
ATOM 690 O O . SER A 1 89 ? 3.983 7.311 13.214 1.00 97.00 89 SER A O 1
ATOM 692 N N . PHE A 1 90 ? 3.938 5.198 12.454 1.00 97.25 90 PHE A N 1
ATOM 693 C CA . PHE A 1 90 ? 5.228 4.816 13.044 1.00 97.25 90 PHE A CA 1
ATOM 694 C C . PHE A 1 90 ? 6.428 5.439 12.331 1.00 97.25 90 PHE A C 1
ATOM 696 O O . PHE A 1 90 ? 7.537 5.475 12.867 1.00 97.25 90 PHE A O 1
ATOM 703 N N . PHE A 1 91 ? 6.220 5.978 11.132 1.00 95.81 91 PHE A N 1
ATOM 704 C CA . PHE A 1 91 ? 7.248 6.712 10.420 1.00 95.81 91 PHE A CA 1
ATOM 705 C C . PHE A 1 91 ? 7.174 8.205 10.725 1.00 95.81 91 PHE A C 1
ATOM 707 O O . PHE A 1 91 ? 6.101 8.795 10.810 1.00 95.81 91 PHE A O 1
ATOM 714 N N . ALA A 1 92 ? 8.336 8.862 10.755 1.00 91.38 92 ALA A N 1
ATOM 715 C CA . ALA A 1 92 ? 8.386 10.318 10.824 1.00 91.38 92 ALA A CA 1
ATOM 716 C C . ALA A 1 92 ? 7.566 10.942 9.667 1.00 91.38 92 ALA A C 1
ATOM 718 O O . ALA A 1 92 ? 7.842 10.597 8.500 1.00 91.38 92 ALA A O 1
ATOM 719 N N . PRO A 1 93 ? 6.606 11.848 9.960 1.00 88.31 93 PRO A N 1
ATOM 720 C CA . PRO A 1 93 ? 5.767 12.485 8.950 1.00 88.31 93 PRO A CA 1
ATOM 721 C C . PRO A 1 93 ? 6.586 13.219 7.889 1.00 88.31 93 PRO A C 1
ATOM 723 O O . PRO A 1 93 ? 7.641 13.790 8.177 1.00 88.31 93 PRO A O 1
ATOM 726 N N . ARG A 1 94 ? 6.098 13.212 6.645 1.00 89.06 94 ARG A N 1
ATOM 727 C CA . ARG A 1 94 ? 6.752 13.879 5.504 1.00 89.06 94 ARG A CA 1
ATOM 728 C C . ARG A 1 94 ? 5.756 14.686 4.671 1.00 89.06 94 ARG A C 1
ATOM 730 O O . ARG A 1 94 ? 5.733 14.548 3.449 1.00 89.06 94 ARG A O 1
ATOM 737 N N . THR A 1 95 ? 4.946 15.517 5.327 1.00 87.69 95 THR A N 1
ATOM 738 C CA . THR A 1 95 ? 3.953 16.375 4.663 1.00 87.69 95 THR A CA 1
ATOM 739 C C . THR A 1 95 ? 4.592 17.194 3.544 1.00 87.69 95 THR A C 1
ATOM 741 O O . THR A 1 95 ? 5.631 17.832 3.723 1.00 87.69 95 THR A O 1
ATOM 744 N N . THR A 1 96 ? 3.990 17.146 2.361 1.00 91.00 96 THR A N 1
ATOM 745 C CA . THR A 1 96 ? 4.541 17.749 1.146 1.00 91.00 96 THR A CA 1
ATOM 746 C C . THR A 1 96 ? 3.411 18.147 0.198 1.00 91.00 96 THR A C 1
ATOM 748 O O . THR A 1 96 ? 2.404 17.448 0.144 1.00 91.00 96 THR A O 1
ATOM 751 N N . PRO A 1 97 ? 3.568 19.215 -0.606 1.00 87.75 97 PRO A N 1
ATOM 752 C CA . PRO A 1 97 ? 2.580 19.570 -1.627 1.00 87.75 97 PRO A CA 1
ATOM 753 C C . PRO A 1 97 ? 2.509 18.565 -2.790 1.00 87.75 97 PRO A C 1
ATOM 755 O O . PRO A 1 97 ? 1.622 18.672 -3.625 1.00 87.75 97 PRO A O 1
ATOM 758 N N . ASN A 1 98 ? 3.445 17.610 -2.891 1.00 91.56 98 ASN A N 1
ATOM 759 C CA . ASN A 1 98 ? 3.432 16.570 -3.924 1.00 91.56 98 ASN A CA 1
ATOM 760 C C . ASN A 1 98 ? 3.726 15.177 -3.323 1.00 91.56 98 ASN A C 1
ATOM 762 O O . ASN A 1 98 ? 4.825 14.634 -3.514 1.00 91.56 98 ASN A O 1
ATOM 766 N N . PRO A 1 99 ? 2.767 14.597 -2.577 1.00 94.75 99 PRO A N 1
ATOM 767 C CA . PRO A 1 99 ? 2.956 13.328 -1.869 1.00 94.75 99 PRO A CA 1
ATOM 768 C C . PRO A 1 99 ? 3.151 12.146 -2.824 1.00 94.75 99 PRO A C 1
ATOM 770 O O . PRO A 1 99 ? 3.978 11.268 -2.560 1.00 94.75 99 PRO A O 1
ATOM 773 N N . VAL A 1 100 ? 2.475 12.160 -3.976 1.00 95.75 100 VAL A N 1
ATOM 774 C CA . VAL A 1 100 ? 2.618 11.147 -5.032 1.00 95.75 100 VAL A CA 1
ATOM 775 C C . VAL A 1 100 ? 4.041 11.136 -5.588 1.00 95.75 100 VAL A C 1
ATOM 777 O O . VAL A 1 100 ? 4.705 10.099 -5.597 1.00 95.75 100 VAL A O 1
ATOM 780 N N . GLY A 1 101 ? 4.564 12.299 -5.978 1.00 95.44 101 GLY A N 1
ATOM 781 C CA . GLY A 1 101 ? 5.916 12.411 -6.517 1.00 95.44 101 GLY A CA 1
ATOM 782 C C . GLY A 1 101 ? 7.001 12.062 -5.498 1.00 95.44 101 GLY A C 1
ATOM 783 O O . GLY A 1 101 ? 8.003 11.446 -5.861 1.00 95.44 101 GLY A O 1
ATOM 784 N N . VAL A 1 102 ? 6.828 12.433 -4.223 1.00 95.75 102 VAL A N 1
ATOM 785 C CA . VAL A 1 102 ? 7.762 12.043 -3.149 1.00 95.75 102 VAL A CA 1
ATOM 786 C C . VAL A 1 102 ? 7.740 10.534 -2.911 1.00 95.75 102 VAL A C 1
ATOM 788 O O . VAL A 1 102 ? 8.808 9.938 -2.746 1.00 95.75 102 VAL A O 1
ATOM 791 N N . THR A 1 103 ? 6.562 9.910 -2.947 1.00 96.62 103 THR A N 1
ATOM 792 C CA . THR A 1 103 ? 6.414 8.455 -2.816 1.00 96.62 103 THR A CA 1
ATOM 793 C C . THR A 1 103 ? 7.146 7.727 -3.941 1.00 96.62 103 THR A C 1
ATOM 795 O O . THR A 1 103 ? 8.013 6.900 -3.667 1.00 96.62 103 THR A O 1
ATOM 798 N N . LEU A 1 104 ? 6.899 8.097 -5.202 1.00 96.62 104 LEU A N 1
ATOM 799 C CA . LEU A 1 104 ? 7.539 7.455 -6.357 1.00 96.62 104 LEU A CA 1
ATOM 800 C C . LEU A 1 104 ? 9.063 7.630 -6.371 1.00 96.62 104 LEU A C 1
ATOM 802 O O . LEU A 1 104 ? 9.789 6.668 -6.617 1.00 96.62 104 LEU A O 1
ATOM 806 N N . ARG A 1 105 ? 9.572 8.822 -6.026 1.00 96.25 105 ARG A N 1
ATOM 807 C CA . ARG A 1 105 ? 11.023 9.037 -5.873 1.00 96.25 105 ARG A CA 1
ATOM 808 C C . ARG A 1 105 ? 11.621 8.195 -4.751 1.00 96.25 105 ARG A C 1
ATOM 810 O O . ARG A 1 105 ? 12.733 7.701 -4.904 1.00 96.25 105 ARG A O 1
ATOM 817 N N . THR A 1 106 ? 10.899 8.025 -3.642 1.00 94.88 106 THR A N 1
ATOM 818 C CA . THR A 1 106 ? 11.349 7.171 -2.534 1.00 94.88 106 THR A CA 1
ATOM 819 C C . THR A 1 106 ? 11.467 5.723 -3.011 1.00 94.88 106 THR A C 1
ATOM 821 O O . THR A 1 106 ? 12.544 5.145 -2.892 1.00 94.88 106 THR A O 1
ATOM 824 N N . LEU A 1 107 ? 10.422 5.184 -3.650 1.00 95.19 107 LEU A N 1
ATOM 825 C CA . LEU A 1 107 ? 10.412 3.820 -4.197 1.00 95.19 107 LEU A CA 1
ATOM 826 C C . LEU A 1 107 ? 11.526 3.589 -5.226 1.00 95.19 107 LEU A C 1
ATOM 828 O O . LEU A 1 107 ? 12.189 2.555 -5.185 1.00 95.19 107 LEU A O 1
ATOM 832 N N . GLN A 1 108 ? 11.782 4.559 -6.109 1.00 95.50 108 GLN A N 1
ATOM 833 C CA . GLN A 1 108 ? 12.884 4.464 -7.070 1.00 95.50 108 GLN A CA 1
ATOM 834 C C . GLN A 1 108 ? 14.252 4.490 -6.372 1.00 95.50 108 GLN A C 1
ATOM 836 O O . GLN A 1 108 ? 15.129 3.697 -6.700 1.00 95.50 108 GLN A O 1
ATOM 841 N N . SER A 1 109 ? 14.443 5.367 -5.379 1.00 94.44 109 SER A N 1
ATOM 842 C CA . SER A 1 109 ? 15.730 5.505 -4.676 1.00 94.44 109 SER A CA 1
ATOM 843 C C . SER A 1 109 ? 16.140 4.251 -3.897 1.00 94.44 109 SER A C 1
ATOM 845 O O . SER A 1 109 ? 17.329 3.938 -3.802 1.00 94.44 109 SER A O 1
ATOM 847 N N . VAL A 1 110 ? 15.159 3.507 -3.378 1.00 93.81 110 VAL A N 1
ATOM 848 C CA . VAL A 1 110 ? 15.388 2.225 -2.699 1.00 93.81 110 VAL A CA 1
ATOM 849 C C . VAL A 1 110 ? 15.385 1.043 -3.669 1.00 93.81 110 VAL A C 1
ATOM 851 O O . VAL A 1 110 ? 15.573 -0.084 -3.241 1.00 93.81 110 VAL A O 1
ATOM 854 N N . GLY A 1 111 ? 15.188 1.276 -4.970 1.00 91.94 111 GLY A N 1
ATOM 855 C CA . GLY A 1 111 ? 15.221 0.231 -5.990 1.00 91.94 111 GLY A CA 1
ATOM 856 C C . GLY A 1 111 ? 13.980 -0.663 -6.049 1.00 91.94 111 GLY A C 1
ATOM 857 O O . GLY A 1 111 ? 14.057 -1.725 -6.659 1.00 91.94 111 GLY A O 1
ATOM 858 N N . PHE A 1 112 ? 12.856 -0.249 -5.452 1.00 91.56 112 PHE A N 1
ATOM 859 C CA . PHE A 1 112 ? 11.577 -0.979 -5.490 1.00 91.56 112 PHE A CA 1
ATOM 860 C C . PHE A 1 112 ? 10.868 -0.882 -6.854 1.00 91.56 112 PHE A C 1
ATOM 862 O O . PHE A 1 112 ? 10.021 -1.707 -7.193 1.00 91.56 112 PHE A O 1
ATOM 869 N N . ILE A 1 113 ? 11.206 0.160 -7.617 1.00 93.38 113 ILE A N 1
ATOM 870 C CA . ILE A 1 113 ? 10.838 0.374 -9.021 1.00 93.38 113 ILE A CA 1
ATOM 871 C C . ILE A 1 113 ? 12.073 0.873 -9.774 1.00 93.38 113 ILE A C 1
ATOM 873 O O . ILE A 1 113 ? 12.897 1.586 -9.197 1.00 93.38 113 ILE A O 1
ATOM 877 N N . ASP A 1 114 ? 12.178 0.572 -11.065 1.00 91.31 114 ASP A N 1
ATOM 878 C CA . ASP A 1 114 ? 13.299 1.048 -11.892 1.00 91.31 114 ASP A CA 1
ATOM 879 C C . ASP A 1 114 ? 13.108 2.481 -12.391 1.00 91.31 114 ASP A C 1
ATOM 881 O O . ASP A 1 114 ? 14.050 3.270 -12.512 1.00 91.31 114 ASP A O 1
ATOM 885 N N . GLY A 1 115 ? 11.860 2.854 -12.647 1.00 92.94 115 GLY A N 1
ATOM 886 C CA . GLY A 1 115 ? 11.512 4.169 -13.151 1.00 92.94 115 GLY A CA 1
ATOM 887 C C . GLY A 1 115 ? 10.026 4.432 -13.045 1.00 92.94 115 GLY A C 1
ATOM 888 O O . GLY A 1 115 ? 9.225 3.513 -12.855 1.00 92.94 115 GLY A O 1
ATOM 889 N N . PHE A 1 116 ? 9.662 5.705 -13.164 1.00 95.62 116 PHE A N 1
ATOM 890 C CA . PHE A 1 116 ? 8.270 6.112 -13.143 1.00 95.62 116 PHE A CA 1
ATOM 891 C C . PHE A 1 116 ? 8.002 7.332 -14.021 1.00 95.62 116 PHE A C 1
ATOM 893 O O . PHE A 1 116 ? 8.873 8.167 -14.259 1.00 95.62 116 PHE A O 1
ATOM 900 N N . SER A 1 117 ? 6.747 7.464 -14.431 1.00 94.56 117 SER A N 1
ATOM 901 C CA . SER A 1 117 ? 6.158 8.714 -14.898 1.00 94.56 117 SER A CA 1
ATOM 902 C C . SER A 1 117 ? 4.845 8.942 -14.162 1.00 94.56 117 SER A C 1
ATOM 904 O O . SER A 1 117 ? 4.131 7.986 -13.866 1.00 94.56 117 SER A O 1
ATOM 906 N N . MET A 1 118 ? 4.504 10.197 -13.892 1.00 94.44 118 MET A N 1
ATOM 907 C CA . MET A 1 118 ? 3.221 10.556 -13.291 1.00 94.44 118 MET A CA 1
ATOM 908 C C . MET A 1 118 ? 2.606 11.726 -14.045 1.00 94.44 118 MET A C 1
ATOM 910 O O . MET A 1 118 ? 3.323 12.631 -14.478 1.00 94.44 118 MET A O 1
ATOM 914 N N . ARG A 1 119 ? 1.282 11.724 -14.164 1.00 93.62 119 ARG A N 1
ATOM 915 C CA . ARG A 1 119 ? 0.511 12.869 -14.648 1.00 93.62 119 ARG A CA 1
ATOM 916 C C . ARG A 1 119 ? -0.719 13.068 -13.774 1.00 93.62 119 ARG A C 1
ATOM 918 O O . ARG A 1 119 ? -1.366 12.090 -13.405 1.00 93.62 119 ARG A O 1
ATOM 925 N N . SER A 1 120 ? -1.021 14.322 -13.455 1.00 90.06 120 SER A N 1
ATOM 926 C CA . SER A 1 120 ? -2.301 14.678 -12.843 1.00 90.06 120 SER A CA 1
ATOM 927 C C . SER A 1 120 ? -3.388 14.560 -13.914 1.00 90.06 120 SER A C 1
ATOM 929 O O . SER A 1 120 ? -3.178 14.937 -15.072 1.00 90.06 120 SER A O 1
ATOM 931 N N . VAL A 1 121 ? -4.512 13.956 -13.550 1.00 86.69 121 VAL A N 1
ATOM 932 C CA . VAL A 1 121 ? -5.686 13.774 -14.399 1.00 86.69 121 VAL A CA 1
ATOM 933 C C . VAL A 1 121 ? -6.739 14.739 -13.882 1.00 86.69 121 VAL A C 1
ATOM 935 O O . VAL A 1 121 ? -7.398 14.476 -12.878 1.00 86.69 121 VAL A O 1
ATOM 938 N N . CYS A 1 122 ? -6.897 15.872 -14.560 1.00 65.25 122 CYS A N 1
ATOM 939 C CA . CYS A 1 122 ? -8.035 16.741 -14.302 1.00 65.25 122 CYS A CA 1
ATOM 940 C C . CYS A 1 122 ? -9.309 15.999 -14.735 1.00 65.25 122 CYS A C 1
ATOM 942 O O . CYS A 1 122 ? -9.413 15.603 -15.894 1.00 65.25 122 CYS A O 1
ATOM 944 N N . GLU A 1 123 ? -10.305 15.855 -13.854 1.00 55.25 123 GLU A N 1
ATOM 945 C CA . GLU A 1 123 ? -11.636 15.293 -14.179 1.00 55.25 123 GLU A CA 1
ATOM 946 C C . GLU A 1 123 ? -12.456 16.169 -15.166 1.00 55.25 123 GLU A C 1
ATOM 948 O O . GLU A 1 123 ? -13.684 16.086 -15.237 1.00 55.25 123 GLU A O 1
ATOM 953 N N . THR A 1 124 ? -11.804 17.045 -15.933 1.00 47.22 124 THR A N 1
ATOM 954 C CA . THR A 1 124 ? -12.438 18.018 -16.829 1.00 47.22 124 THR A CA 1
ATOM 955 C C . THR A 1 124 ? -12.711 17.465 -18.232 1.00 47.22 124 THR A C 1
ATOM 957 O O . THR A 1 124 ? -13.348 18.155 -19.021 1.00 47.22 124 THR A O 1
ATOM 960 N N . ASP A 1 125 ? -12.307 16.232 -18.556 1.00 44.09 125 ASP A N 1
ATOM 961 C CA . A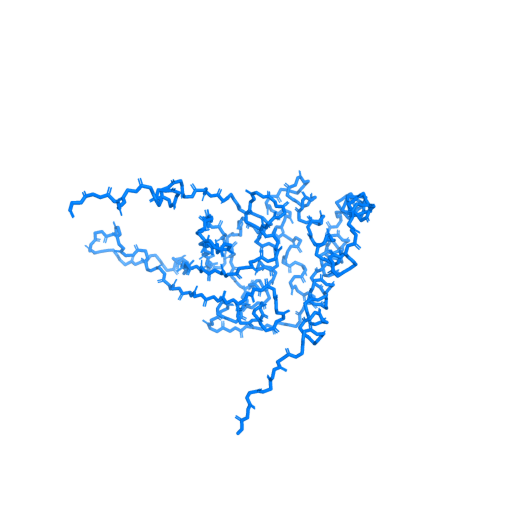SP A 1 125 ? -12.561 15.649 -19.888 1.00 44.09 125 ASP A CA 1
ATOM 962 C C . ASP A 1 125 ? -14.001 15.124 -20.093 1.00 44.09 125 ASP A C 1
ATOM 964 O O . ASP A 1 125 ? -14.375 14.801 -21.218 1.00 44.09 125 ASP A O 1
ATOM 968 N N . GLU A 1 126 ? -14.861 15.114 -19.062 1.00 44.59 126 GLU A N 1
ATOM 969 C CA . GLU A 1 126 ? -16.275 14.695 -19.204 1.00 44.59 126 GLU A CA 1
ATOM 970 C C . GLU A 1 126 ? -17.319 15.695 -18.671 1.00 44.59 126 GLU A C 1
ATOM 972 O O . GLU A 1 126 ? -18.526 15.506 -18.858 1.00 44.59 126 GLU A O 1
ATOM 977 N N . ARG A 1 127 ? -16.908 16.809 -18.049 1.00 47.16 127 ARG A N 1
ATOM 978 C CA . ARG A 1 127 ? -17.857 17.823 -17.564 1.00 47.16 127 ARG A CA 1
ATOM 979 C C . ARG A 1 127 ? -18.047 18.918 -18.602 1.00 47.16 127 ARG A C 1
ATOM 981 O O . ARG A 1 127 ? -17.169 19.739 -18.844 1.00 47.16 127 ARG A O 1
ATOM 988 N N . ARG A 1 128 ? -19.255 18.942 -19.180 1.00 44.16 128 ARG A N 1
ATOM 989 C CA . ARG A 1 128 ? -19.838 20.110 -19.855 1.00 44.16 128 ARG A CA 1
ATOM 990 C C . ARG A 1 128 ? -19.406 21.386 -19.128 1.00 44.16 128 ARG A C 1
ATOM 992 O O . ARG A 1 128 ? -19.633 21.514 -17.927 1.00 44.16 128 ARG A O 1
ATOM 999 N N . ALA A 1 129 ? -18.803 22.302 -19.879 1.00 45.88 129 ALA A N 1
ATOM 1000 C CA . ALA A 1 129 ? -18.435 23.634 -19.428 1.00 45.88 129 ALA A CA 1
ATOM 1001 C C . ALA A 1 129 ? -19.566 24.266 -18.592 1.00 45.88 129 ALA A C 1
ATOM 1003 O O . ALA A 1 129 ? -20.676 24.433 -19.100 1.00 45.88 129 ALA A O 1
ATOM 1004 N N . GLY A 1 130 ? -19.284 24.608 -17.329 1.00 46.94 130 GLY A N 1
ATOM 1005 C CA . GLY A 1 130 ? -20.158 25.480 -16.535 1.00 46.94 130 GLY A CA 1
ATOM 1006 C C . GLY A 1 130 ? -20.473 25.081 -15.090 1.00 46.94 130 GLY A C 1
ATOM 1007 O O . GLY A 1 130 ? -21.293 25.764 -14.489 1.00 46.94 130 GLY A O 1
ATOM 1008 N N . ALA A 1 131 ? -19.873 24.035 -14.516 1.00 55.62 131 ALA A N 1
ATOM 1009 C CA . ALA A 1 131 ? -20.018 23.750 -13.084 1.00 55.62 131 ALA A CA 1
ATOM 1010 C C . ALA A 1 131 ? -18.680 23.938 -12.362 1.00 55.62 131 ALA A C 1
ATOM 1012 O O . ALA A 1 131 ? -17.691 23.310 -12.747 1.00 55.62 131 ALA A O 1
ATOM 1013 N N . ASP A 1 132 ? -18.664 24.782 -11.326 1.00 49.34 132 ASP A N 1
ATOM 1014 C CA . ASP A 1 132 ? -17.540 24.860 -10.394 1.00 49.34 132 ASP A CA 1
ATOM 1015 C C . ASP A 1 132 ? -17.272 23.457 -9.820 1.00 49.34 132 ASP A C 1
ATOM 1017 O O . ASP A 1 132 ? -18.224 22.742 -9.474 1.00 49.34 132 ASP A O 1
ATOM 1021 N N . PRO A 1 133 ? -16.006 23.007 -9.761 1.00 49.97 133 PRO A N 1
ATOM 1022 C CA . PRO A 1 133 ? -15.690 21.736 -9.134 1.00 49.97 133 PRO A CA 1
ATOM 1023 C C . PRO A 1 133 ? -16.156 21.777 -7.670 1.00 49.97 133 PRO A C 1
ATOM 1025 O O . PRO A 1 133 ? -15.975 22.800 -7.008 1.00 49.97 133 PRO A O 1
ATOM 1028 N N . PRO A 1 134 ? -16.762 20.696 -7.143 1.00 52.31 134 PRO A N 1
ATOM 1029 C CA . PRO A 1 134 ? -17.075 20.643 -5.722 1.00 52.31 134 PRO A CA 1
ATOM 1030 C C . PRO A 1 134 ? -15.780 20.849 -4.927 1.00 52.31 134 PRO A C 1
ATOM 1032 O O . PRO A 1 134 ? -14.751 20.274 -5.279 1.00 52.31 134 PRO A O 1
ATOM 1035 N N . GLU A 1 135 ? -15.828 21.639 -3.849 1.00 50.91 135 GLU A N 1
ATOM 1036 C CA . GLU A 1 135 ? -14.670 21.976 -2.992 1.00 50.91 135 GLU A CA 1
ATOM 1037 C C . GLU A 1 135 ? -13.951 20.739 -2.400 1.00 50.91 135 GLU A C 1
ATOM 1039 O O . GLU A 1 135 ? -12.861 20.845 -1.848 1.00 50.91 135 GLU A O 1
ATOM 1044 N N . THR A 1 136 ? -14.550 19.554 -2.541 1.00 56.19 136 THR A N 1
ATOM 1045 C CA . THR A 1 136 ? -14.075 18.235 -2.095 1.00 56.19 136 THR A CA 1
ATOM 1046 C C . THR A 1 136 ? -13.594 17.322 -3.232 1.00 56.19 136 THR A C 1
ATOM 1048 O O . THR A 1 136 ? -13.360 16.135 -3.005 1.00 56.19 136 THR A O 1
ATOM 1051 N N . ALA A 1 137 ? -13.451 17.828 -4.462 1.00 67.88 137 ALA A N 1
ATOM 1052 C CA . ALA A 1 137 ? -12.907 17.047 -5.571 1.00 67.88 137 ALA A CA 1
ATOM 1053 C C . ALA A 1 137 ? -11.447 16.662 -5.275 1.00 67.88 137 ALA A C 1
ATOM 1055 O O . ALA A 1 137 ? -10.565 17.518 -5.228 1.00 67.88 137 ALA A O 1
ATOM 1056 N N . GLY A 1 138 ? -11.200 15.372 -5.039 1.00 81.62 138 GLY A N 1
ATOM 1057 C CA . GLY A 1 138 ? -9.850 14.855 -4.847 1.00 81.62 138 GLY A CA 1
ATOM 1058 C C . GLY A 1 138 ? -8.993 14.998 -6.104 1.00 81.62 138 GLY A C 1
ATOM 1059 O O . GLY A 1 138 ? -9.510 15.053 -7.220 1.00 81.62 138 GLY A O 1
ATOM 1060 N N . GLU A 1 139 ? -7.672 15.021 -5.935 1.00 91.25 139 GLU A N 1
ATOM 1061 C CA . GLU A 1 139 ? -6.746 15.045 -7.067 1.00 91.25 139 GLU A CA 1
ATOM 1062 C C . GLU A 1 139 ? -6.437 13.618 -7.523 1.00 91.25 139 GLU A C 1
ATOM 1064 O O . GLU A 1 139 ? -5.979 12.783 -6.736 1.00 91.25 139 GLU A O 1
ATOM 1069 N N . THR A 1 140 ? -6.673 13.345 -8.806 1.00 93.62 140 THR A N 1
ATOM 1070 C CA . THR A 1 140 ? -6.420 12.041 -9.417 1.00 93.62 140 THR A CA 1
ATOM 1071 C C . THR A 1 140 ? -5.107 12.062 -10.185 1.00 93.62 140 THR A C 1
ATOM 1073 O O . THR A 1 140 ? -4.827 12.970 -10.961 1.00 93.62 140 THR A O 1
ATOM 1076 N N . TRP A 1 141 ? -4.309 11.018 -10.010 1.00 95.06 141 TRP A N 1
ATOM 1077 C CA . TRP A 1 141 ? -3.016 10.833 -10.642 1.00 95.06 141 TRP A CA 1
ATOM 1078 C C . TRP A 1 141 ? -2.975 9.503 -11.380 1.00 95.06 141 TRP A C 1
ATOM 1080 O O . TRP A 1 141 ? -3.376 8.463 -10.855 1.00 95.06 141 TRP A O 1
ATOM 1090 N N . GLU A 1 142 ? -2.429 9.528 -12.589 1.00 95.00 142 GLU A N 1
ATOM 1091 C CA . GLU A 1 142 ? -2.062 8.325 -13.321 1.00 95.00 142 GLU A CA 1
ATOM 1092 C C . GLU A 1 142 ? -0.551 8.126 -13.228 1.00 95.00 142 GLU A C 1
ATOM 1094 O O . GLU A 1 142 ? 0.241 8.985 -13.628 1.00 95.00 142 GLU A O 1
ATOM 1099 N N . LEU A 1 143 ? -0.161 6.986 -12.670 1.00 95.00 143 LEU A N 1
ATOM 1100 C CA . LEU A 1 143 ? 1.217 6.593 -12.423 1.00 95.00 143 LEU A CA 1
ATOM 1101 C C . LEU A 1 143 ? 1.564 5.473 -13.392 1.00 95.00 143 LEU A C 1
ATOM 1103 O O . LEU A 1 143 ? 0.774 4.557 -13.591 1.00 95.00 143 LEU A O 1
ATOM 1107 N N . THR A 1 144 ? 2.746 5.517 -13.986 1.00 94.38 144 THR A N 1
ATOM 1108 C CA . THR A 1 144 ? 3.330 4.371 -14.688 1.00 94.38 144 THR A CA 1
ATOM 1109 C C . THR A 1 144 ? 4.648 4.045 -14.020 1.00 94.38 144 THR A C 1
ATOM 1111 O O . THR A 1 144 ? 5.465 4.944 -13.841 1.00 94.38 144 THR A O 1
ATOM 1114 N N . VAL A 1 145 ? 4.843 2.786 -13.645 1.00 93.56 145 VAL A N 1
ATOM 1115 C CA . VAL A 1 145 ? 6.052 2.285 -12.985 1.00 93.56 145 VAL A CA 1
ATOM 1116 C C . VAL A 1 145 ? 6.633 1.122 -13.782 1.00 93.56 145 VAL A C 1
ATOM 1118 O O . VAL A 1 145 ? 5.889 0.349 -14.384 1.00 93.56 145 VAL A O 1
ATOM 1121 N N . GLY A 1 146 ? 7.958 1.015 -13.825 1.00 91.38 146 GLY A N 1
ATOM 1122 C CA . GLY A 1 146 ? 8.664 -0.097 -14.465 1.00 91.38 146 GLY A CA 1
ATOM 1123 C C . GLY A 1 146 ? 9.243 -1.071 -13.448 1.00 91.38 146 GLY A C 1
ATOM 1124 O O . GLY A 1 146 ? 9.742 -0.624 -12.413 1.00 91.38 146 GLY A O 1
ATOM 1125 N N . GLN A 1 147 ? 9.187 -2.367 -13.776 1.00 87.19 147 GLN A N 1
ATOM 1126 C CA . GLN A 1 147 ? 9.799 -3.457 -13.005 1.00 87.19 147 GLN A CA 1
ATOM 1127 C C . GLN A 1 147 ? 9.389 -3.390 -11.527 1.00 87.19 147 GLN A C 1
ATOM 1129 O O . GLN A 1 147 ? 10.209 -3.283 -10.617 1.00 87.19 147 GLN A O 1
ATOM 1134 N N . TYR A 1 148 ? 8.074 -3.334 -11.295 1.00 86.31 148 TYR A N 1
ATOM 1135 C CA . TYR A 1 148 ? 7.518 -3.224 -9.952 1.00 86.31 148 TYR A CA 1
ATOM 1136 C C . TYR A 1 148 ? 7.631 -4.566 -9.224 1.00 86.31 148 TYR A C 1
ATOM 1138 O O . TYR A 1 148 ? 6.915 -5.508 -9.560 1.00 86.31 148 TYR A O 1
ATOM 1146 N N . ALA A 1 149 ? 8.503 -4.626 -8.214 1.00 83.75 149 ALA A N 1
ATOM 1147 C CA . ALA A 1 149 ? 8.996 -5.877 -7.630 1.00 83.75 149 ALA A CA 1
ATOM 1148 C C . ALA A 1 149 ? 7.907 -6.866 -7.166 1.00 83.75 149 ALA A C 1
ATOM 1150 O O . ALA A 1 149 ? 8.080 -8.077 -7.250 1.00 83.75 149 ALA A O 1
ATOM 1151 N N . LEU A 1 150 ? 6.764 -6.370 -6.684 1.00 82.69 150 LEU A N 1
ATOM 1152 C CA . LEU A 1 150 ? 5.683 -7.221 -6.178 1.00 82.69 150 LEU A CA 1
ATOM 1153 C C . LEU A 1 150 ? 4.718 -7.727 -7.268 1.00 82.69 150 LEU A C 1
ATOM 1155 O O . LEU A 1 150 ? 4.015 -8.717 -7.048 1.00 82.69 150 LEU A O 1
ATOM 1159 N N . ALA A 1 151 ? 4.636 -7.057 -8.419 1.00 76.12 151 ALA A N 1
ATOM 1160 C CA . ALA A 1 151 ? 3.588 -7.328 -9.405 1.00 76.12 151 ALA A CA 1
ATOM 1161 C C . ALA A 1 151 ? 3.702 -8.724 -10.033 1.00 76.12 151 ALA A C 1
ATOM 1163 O O . ALA A 1 151 ? 2.693 -9.388 -10.260 1.00 76.12 151 ALA A O 1
ATOM 1164 N N . GLU A 1 152 ? 4.929 -9.209 -10.224 1.00 68.12 152 GLU A N 1
ATOM 1165 C CA . GLU A 1 152 ? 5.214 -10.512 -10.838 1.00 68.12 152 GLU A CA 1
ATOM 1166 C C . GLU A 1 152 ? 4.668 -11.704 -10.035 1.00 68.12 152 GLU A C 1
ATOM 1168 O O . GLU A 1 152 ? 4.504 -12.793 -10.576 1.00 68.12 152 GLU A O 1
ATOM 1173 N N . ARG A 1 153 ? 4.346 -11.510 -8.748 1.00 68.75 153 ARG A N 1
ATOM 1174 C CA . ARG A 1 153 ? 3.984 -12.600 -7.829 1.00 68.75 153 ARG A CA 1
ATOM 1175 C C . ARG A 1 153 ? 2.484 -12.776 -7.593 1.00 68.75 153 ARG A C 1
ATOM 1177 O O . ARG A 1 153 ? 2.108 -13.683 -6.858 1.00 68.75 153 ARG A O 1
ATOM 1184 N N . THR A 1 154 ? 1.625 -11.884 -8.097 1.00 66.31 154 THR A N 1
ATOM 1185 C CA . THR A 1 154 ? 0.258 -11.753 -7.535 1.00 66.31 154 THR A CA 1
ATOM 1186 C C . THR A 1 154 ? -0.884 -11.811 -8.546 1.00 66.31 154 THR A C 1
ATOM 1188 O O . THR A 1 154 ? -2.025 -11.996 -8.135 1.00 66.31 154 THR A O 1
ATOM 1191 N N . GLY A 1 155 ? -0.634 -11.602 -9.845 1.00 71.12 155 GLY A N 1
ATOM 1192 C CA . GLY A 1 155 ? -1.711 -11.420 -10.837 1.00 71.12 155 GLY A CA 1
ATOM 1193 C C . GLY A 1 155 ? -2.616 -10.198 -10.578 1.00 71.12 155 GLY A C 1
ATOM 1194 O O . GLY A 1 155 ? -3.572 -9.961 -11.310 1.00 71.12 155 GLY A O 1
ATOM 1195 N N . ARG A 1 156 ? -2.316 -9.412 -9.540 1.00 83.88 156 ARG A N 1
ATOM 1196 C CA . ARG A 1 156 ? -2.931 -8.135 -9.170 1.00 83.88 156 ARG A CA 1
ATOM 1197 C C . ARG A 1 156 ? -1.832 -7.077 -9.179 1.00 83.88 156 ARG A C 1
ATOM 1199 O O . ARG A 1 156 ? -0.666 -7.396 -9.405 1.00 83.88 156 ARG A O 1
ATOM 1206 N N . ILE A 1 157 ? -2.174 -5.817 -8.929 1.00 89.19 157 ILE A N 1
ATOM 1207 C CA . ILE A 1 157 ? -1.154 -4.806 -8.643 1.00 89.19 157 ILE A CA 1
ATOM 1208 C C . ILE A 1 157 ? -1.145 -4.523 -7.143 1.00 89.19 157 ILE A C 1
ATOM 1210 O O . ILE A 1 157 ? -2.100 -3.958 -6.605 1.00 89.19 157 ILE A O 1
ATOM 1214 N N . PRO A 1 158 ? -0.061 -4.914 -6.466 1.00 91.56 158 PRO A N 1
ATOM 1215 C CA . PRO A 1 158 ? 0.239 -4.552 -5.094 1.00 91.56 158 PRO A CA 1
ATOM 1216 C C . PRO A 1 158 ? 0.247 -3.037 -4.893 1.00 91.56 158 PRO A C 1
ATOM 1218 O O . PRO A 1 158 ? 0.871 -2.303 -5.651 1.00 91.56 158 PRO A O 1
ATOM 1221 N N . THR A 1 159 ? -0.457 -2.546 -3.881 1.00 95.12 159 THR A N 1
ATOM 1222 C CA . THR A 1 159 ? -0.521 -1.107 -3.575 1.00 95.12 159 THR A CA 1
ATOM 1223 C C . THR A 1 159 ? -0.070 -0.801 -2.155 1.00 95.12 159 THR A C 1
ATOM 1225 O O . THR A 1 159 ? 0.307 0.339 -1.896 1.00 95.12 159 THR A O 1
ATOM 1228 N N . LEU A 1 160 ? 0.018 -1.804 -1.272 1.00 96.44 160 LEU A N 1
ATOM 1229 C CA . LEU A 1 160 ? 0.365 -1.641 0.146 1.00 96.44 160 LEU A CA 1
ATOM 1230 C C . LEU A 1 160 ? 1.604 -0.772 0.416 1.00 96.44 160 LEU A C 1
ATOM 1232 O O . LEU A 1 160 ? 1.495 0.181 1.191 1.00 96.44 160 LEU A O 1
ATOM 1236 N N . PRO A 1 161 ? 2.764 -0.989 -0.234 1.00 94.75 161 PRO A N 1
ATOM 1237 C CA . PRO A 1 161 ? 3.947 -0.179 0.066 1.00 94.75 161 PRO A CA 1
ATOM 1238 C C . PRO A 1 161 ? 3.777 1.275 -0.393 1.00 94.75 161 PRO A C 1
ATOM 1240 O O . PRO A 1 161 ? 4.287 2.204 0.236 1.00 94.75 161 PRO A O 1
ATOM 1243 N N . VAL A 1 162 ? 3.025 1.480 -1.480 1.00 95.88 162 VAL A N 1
ATOM 1244 C CA . VAL A 1 162 ? 2.678 2.805 -2.007 1.00 95.88 162 VAL A CA 1
ATOM 1245 C C . VAL A 1 162 ? 1.684 3.493 -1.071 1.00 95.88 162 VAL A C 1
ATOM 1247 O O . VAL A 1 162 ? 1.862 4.666 -0.758 1.00 95.88 162 VAL A O 1
ATOM 1250 N N . ALA A 1 163 ? 0.680 2.764 -0.580 1.00 97.38 163 ALA A N 1
ATOM 1251 C CA . ALA A 1 163 ? -0.337 3.243 0.347 1.00 97.38 163 ALA A CA 1
ATOM 1252 C C . ALA A 1 163 ? 0.278 3.752 1.656 1.00 97.38 163 ALA A C 1
ATOM 1254 O O . ALA A 1 163 ? 0.021 4.892 2.038 1.00 97.38 163 ALA A O 1
ATOM 1255 N N . VAL A 1 164 ? 1.149 2.961 2.296 1.00 97.69 164 VAL A N 1
ATOM 1256 C CA . VAL A 1 164 ? 1.852 3.364 3.528 1.00 97.69 164 VAL A CA 1
ATOM 1257 C C . VAL A 1 164 ? 2.679 4.632 3.288 1.00 97.69 164 VAL A C 1
ATOM 1259 O O . VAL A 1 164 ? 2.617 5.582 4.069 1.00 97.69 164 VAL A O 1
ATOM 1262 N N . CYS A 1 165 ? 3.411 4.696 2.171 1.00 96.81 165 CYS A N 1
ATOM 1263 C CA . CYS A 1 165 ? 4.211 5.872 1.824 1.00 96.81 165 CYS A CA 1
ATOM 1264 C C . CYS A 1 165 ? 3.351 7.119 1.553 1.00 96.81 165 CYS A C 1
ATOM 1266 O O . CYS A 1 165 ? 3.715 8.214 1.990 1.00 96.81 165 CYS A O 1
ATOM 1268 N N . LEU A 1 166 ? 2.204 6.969 0.882 1.00 96.88 166 LEU A N 1
ATOM 1269 C CA . LEU A 1 166 ? 1.260 8.061 0.638 1.00 96.88 166 LEU A CA 1
ATOM 1270 C C . LEU A 1 166 ? 0.627 8.554 1.940 1.00 96.88 166 LEU A C 1
ATOM 1272 O O . LEU A 1 166 ? 0.647 9.757 2.185 1.00 96.88 166 LEU A O 1
ATOM 1276 N N . ARG A 1 167 ? 0.151 7.654 2.811 1.00 95.56 167 AR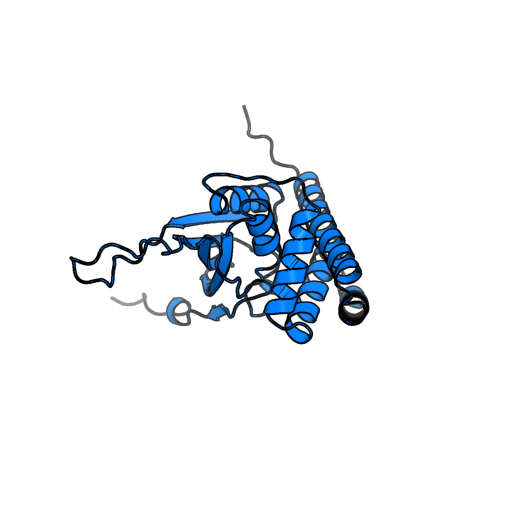G A N 1
ATOM 1277 C CA . ARG A 1 167 ? -0.412 8.025 4.122 1.00 95.56 167 ARG A CA 1
ATOM 1278 C C . ARG A 1 167 ? 0.627 8.699 5.021 1.00 95.56 167 ARG A C 1
ATOM 1280 O O . ARG A 1 167 ? 0.300 9.653 5.715 1.00 95.56 167 ARG A O 1
ATOM 1287 N N . ARG A 1 168 ? 1.902 8.306 4.930 1.00 95.19 168 ARG A N 1
ATOM 1288 C CA . ARG A 1 168 ? 3.016 8.997 5.606 1.00 95.19 168 ARG A CA 1
ATOM 1289 C C . ARG A 1 168 ? 3.249 10.424 5.083 1.00 95.19 168 ARG A C 1
ATOM 1291 O O . ARG A 1 168 ? 3.660 11.306 5.841 1.00 95.19 168 ARG A O 1
ATOM 1298 N N . CYS A 1 169 ? 3.065 10.648 3.781 1.00 94.81 169 CYS A N 1
ATOM 1299 C CA . CYS A 1 169 ? 3.295 11.948 3.140 1.00 94.81 169 CYS A CA 1
ATOM 1300 C C . CYS A 1 169 ? 2.069 12.875 3.169 1.00 94.81 169 CYS A C 1
ATOM 1302 O O . CYS A 1 169 ? 2.229 14.074 2.957 1.00 94.81 169 CYS A O 1
ATOM 1304 N N . ALA A 1 170 ? 0.874 12.327 3.379 1.00 93.62 170 ALA A N 1
ATOM 1305 C CA . ALA A 1 170 ? -0.406 13.025 3.284 1.00 93.62 170 ALA A CA 1
ATOM 1306 C C . ALA A 1 170 ? -1.438 12.436 4.275 1.00 93.62 170 ALA A C 1
ATOM 1308 O O . ALA A 1 170 ? -2.470 11.916 3.838 1.00 93.62 170 ALA A O 1
ATOM 1309 N N . PRO A 1 171 ? -1.171 12.462 5.599 1.00 93.00 171 PRO A N 1
ATOM 1310 C CA . PRO A 1 171 ? -2.034 11.852 6.620 1.00 93.00 171 PRO A CA 1
ATOM 1311 C C . PRO A 1 171 ? -3.465 12.424 6.661 1.00 93.00 171 PRO A C 1
ATOM 1313 O O . PRO A 1 171 ? -4.392 11.741 7.088 1.00 93.00 171 PRO A O 1
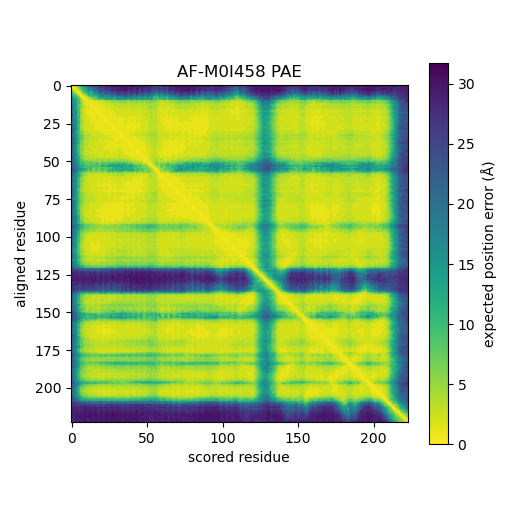ATOM 1316 N N . GLU A 1 172 ? -3.685 13.625 6.143 1.00 91.94 172 GLU A N 1
ATOM 1317 C CA . GLU A 1 172 ? -4.972 14.317 6.061 1.00 91.94 172 GLU A CA 1
ATOM 1318 C C . GLU A 1 172 ? -5.844 13.919 4.850 1.00 91.94 172 GLU A C 1
ATOM 1320 O O . GLU A 1 172 ? -7.008 14.318 4.768 1.00 91.94 172 GLU A O 1
ATOM 1325 N N . PHE A 1 173 ? -5.311 13.124 3.914 1.00 93.50 173 PHE A N 1
ATOM 1326 C CA . PHE A 1 173 ? -6.014 12.703 2.696 1.00 93.50 173 PHE A CA 1
ATOM 1327 C C . PHE A 1 173 ? -6.377 11.215 2.705 1.00 93.50 173 PHE A C 1
ATOM 1329 O O . PHE A 1 173 ? -5.512 10.362 2.903 1.00 93.50 173 PHE A O 1
ATOM 1336 N N . GLY A 1 174 ? -7.618 10.886 2.350 1.00 94.44 174 GLY A N 1
ATOM 1337 C CA . GLY A 1 174 ? -7.981 9.532 1.939 1.00 94.44 174 GLY A CA 1
ATOM 1338 C C . GLY A 1 174 ? -7.242 9.135 0.664 1.00 94.44 174 GLY A C 1
ATOM 1339 O O . GLY A 1 174 ? -7.155 9.928 -0.277 1.00 94.44 174 GLY A O 1
ATOM 1340 N N . VAL A 1 175 ? -6.708 7.912 0.623 1.00 96.44 175 VAL A N 1
ATOM 1341 C CA . VAL A 1 175 ? -5.966 7.374 -0.528 1.00 96.44 175 VAL A CA 1
ATOM 1342 C C . VAL A 1 175 ? -6.807 6.306 -1.211 1.00 96.44 175 VAL A C 1
ATOM 1344 O O . VAL A 1 175 ? -7.125 5.280 -0.613 1.00 96.44 175 VAL A O 1
ATOM 1347 N N . ARG A 1 176 ? -7.150 6.515 -2.482 1.00 96.06 176 ARG A N 1
ATOM 1348 C CA . ARG A 1 176 ? -7.971 5.578 -3.255 1.00 96.06 176 ARG A CA 1
ATOM 1349 C C . ARG A 1 176 ? -7.222 5.103 -4.485 1.00 96.06 176 ARG A C 1
ATOM 1351 O O . ARG A 1 176 ? -6.974 5.888 -5.394 1.00 96.06 176 ARG A O 1
ATOM 1358 N N . PHE A 1 177 ? -6.905 3.818 -4.550 1.00 95.12 177 PHE A N 1
ATOM 1359 C CA . PHE A 1 177 ? -6.440 3.194 -5.785 1.00 95.12 177 PHE A CA 1
ATOM 1360 C C . PHE A 1 177 ? -7.660 2.757 -6.601 1.00 95.12 177 PHE A C 1
ATOM 1362 O O . PHE A 1 177 ? -8.439 1.911 -6.169 1.00 95.12 177 PHE A O 1
ATOM 1369 N N . ILE A 1 178 ? -7.854 3.384 -7.761 1.00 90.31 178 ILE A N 1
ATOM 1370 C CA . ILE A 1 178 ? -9.063 3.238 -8.592 1.00 90.31 178 ILE A CA 1
ATOM 1371 C C . ILE A 1 178 ? -8.964 2.006 -9.499 1.00 90.31 178 ILE A C 1
ATOM 1373 O O . ILE A 1 178 ? -9.973 1.418 -9.877 1.00 90.31 178 ILE A O 1
ATOM 1377 N N . GLY A 1 179 ? -7.745 1.602 -9.845 1.00 86.19 179 GLY A N 1
ATOM 1378 C CA . GLY A 1 179 ? -7.484 0.419 -10.652 1.00 86.19 179 GLY A CA 1
ATOM 1379 C C . GLY A 1 179 ? -6.065 0.421 -11.192 1.00 86.19 179 GLY A C 1
ATOM 1380 O O . GLY A 1 179 ? -5.321 1.401 -11.034 1.00 86.19 179 GLY A O 1
ATOM 1381 N N . GLY A 1 180 ? -5.704 -0.670 -11.856 1.00 88.81 180 GLY A N 1
ATOM 1382 C CA . GLY A 1 180 ? -4.441 -0.747 -12.554 1.00 88.81 180 GLY A CA 1
ATOM 1383 C C . GLY A 1 180 ? -4.483 -1.613 -13.802 1.00 88.81 180 GLY A C 1
ATOM 1384 O O . GLY A 1 180 ? -5.441 -2.328 -14.087 1.00 88.81 180 GLY A O 1
ATOM 1385 N N . GLU A 1 181 ? -3.428 -1.477 -14.585 1.00 89.56 181 GLU A N 1
ATOM 1386 C CA . GLU A 1 181 ? -3.306 -2.039 -15.920 1.00 89.56 181 GLU A CA 1
ATOM 1387 C C . GLU A 1 181 ? -1.887 -2.580 -16.091 1.00 89.56 181 GLU A C 1
ATOM 1389 O O . GLU A 1 181 ? -0.905 -1.875 -15.824 1.00 89.56 181 GLU A O 1
ATOM 1394 N N . ALA A 1 182 ? -1.786 -3.831 -16.536 1.00 86.62 182 ALA A N 1
ATOM 1395 C CA . ALA A 1 182 ? -0.520 -4.401 -16.972 1.00 86.62 182 ALA A CA 1
ATOM 1396 C C . ALA A 1 182 ? -0.177 -3.843 -18.360 1.00 86.62 182 ALA A C 1
ATOM 1398 O O . ALA A 1 182 ? -0.979 -3.943 -19.292 1.00 86.62 182 ALA A O 1
ATOM 1399 N N . LEU A 1 183 ? 1.007 -3.252 -18.494 1.00 87.00 183 LEU A N 1
ATOM 1400 C CA . LEU A 1 183 ? 1.556 -2.782 -19.764 1.00 87.00 183 LEU A CA 1
ATOM 1401 C C . LEU A 1 183 ? 2.620 -3.768 -20.272 1.00 87.00 183 LEU A C 1
ATOM 1403 O O . LEU A 1 183 ? 3.020 -4.697 -19.571 1.00 87.00 183 LEU A O 1
ATOM 1407 N N . SER A 1 184 ? 3.124 -3.537 -21.487 1.00 82.25 184 SER A N 1
ATOM 1408 C CA . SER A 1 184 ? 4.270 -4.285 -22.013 1.00 82.25 184 SER A CA 1
ATOM 1409 C C . SER A 1 184 ? 5.533 -4.081 -21.161 1.00 82.25 184 SER A C 1
ATOM 1411 O O . SER A 1 184 ? 5.709 -3.041 -20.512 1.00 82.25 184 SER A O 1
ATOM 1413 N N . ASP A 1 185 ? 6.443 -5.056 -21.230 1.00 82.31 185 ASP A N 1
ATOM 1414 C CA . ASP A 1 185 ? 7.819 -4.957 -20.716 1.00 82.31 185 ASP A CA 1
ATOM 1415 C C . ASP A 1 185 ? 7.914 -4.798 -19.186 1.00 82.31 185 ASP A C 1
ATOM 1417 O O . ASP A 1 185 ? 8.757 -4.064 -18.663 1.00 82.31 185 ASP A O 1
ATOM 1421 N N . GLY A 1 186 ? 7.008 -5.454 -18.450 1.00 82.25 186 GLY A N 1
ATOM 1422 C CA . GLY A 1 186 ? 6.982 -5.423 -16.981 1.00 82.25 186 GLY A CA 1
ATOM 1423 C C . GLY A 1 186 ? 6.640 -4.046 -16.403 1.00 82.25 186 GLY A C 1
ATOM 1424 O O . GLY A 1 186 ? 7.012 -3.723 -15.270 1.00 82.25 186 GLY A O 1
ATOM 1425 N N . ARG A 1 187 ? 5.966 -3.198 -17.188 1.00 90.00 187 ARG A N 1
ATOM 1426 C CA . ARG A 1 187 ? 5.448 -1.908 -16.731 1.00 90.00 187 ARG A CA 1
ATOM 1427 C C . ARG A 1 187 ? 4.010 -2.041 -16.260 1.00 90.00 187 ARG A C 1
ATOM 1429 O O . ARG A 1 187 ? 3.234 -2.840 -16.771 1.00 90.00 187 ARG A O 1
ATOM 1436 N N . TRP A 1 188 ? 3.645 -1.184 -15.323 1.00 90.25 188 TRP A N 1
ATOM 1437 C CA . TRP A 1 188 ? 2.326 -1.174 -14.711 1.00 90.25 188 TRP A CA 1
ATOM 1438 C C . TRP A 1 188 ? 1.814 0.248 -14.648 1.00 90.25 188 TRP A C 1
ATOM 1440 O O . TRP A 1 188 ? 2.569 1.174 -14.335 1.00 90.25 188 TRP A O 1
ATOM 1450 N N . ARG A 1 189 ? 0.528 0.425 -14.931 1.00 92.19 189 ARG A N 1
ATOM 1451 C CA . ARG A 1 189 ? -0.168 1.691 -14.736 1.00 92.19 189 ARG A CA 1
ATOM 1452 C C . ARG A 1 189 ? -1.118 1.574 -13.558 1.00 92.19 189 ARG A C 1
ATOM 1454 O O . ARG A 1 189 ? -1.845 0.597 -13.437 1.00 92.19 189 ARG A O 1
ATOM 1461 N N . LEU A 1 190 ? -1.116 2.592 -12.711 1.00 93.19 190 LEU A N 1
ATOM 1462 C CA . LEU A 1 190 ? -1.976 2.713 -11.542 1.00 93.19 190 LEU A CA 1
ATOM 1463 C C . LEU A 1 190 ? -2.678 4.063 -11.567 1.00 93.19 190 LEU A C 1
ATOM 1465 O O . LEU A 1 190 ? -2.069 5.075 -11.914 1.00 93.19 190 LEU A O 1
ATOM 1469 N N . ARG A 1 191 ? -3.944 4.090 -11.154 1.00 94.25 191 ARG A N 1
ATOM 1470 C CA . ARG A 1 191 ? -4.658 5.339 -10.876 1.00 94.25 191 ARG A CA 1
ATOM 1471 C C . ARG A 1 191 ? -4.879 5.479 -9.385 1.00 94.25 191 ARG A C 1
ATOM 1473 O O . ARG A 1 191 ? -5.458 4.591 -8.763 1.00 94.25 191 ARG A O 1
ATOM 1480 N N . VAL A 1 192 ? -4.427 6.598 -8.835 1.00 95.50 192 VAL A N 1
ATOM 1481 C CA . VAL A 1 192 ? -4.589 6.938 -7.423 1.00 95.50 192 VAL A CA 1
ATOM 1482 C C . VAL A 1 192 ? -5.283 8.283 -7.298 1.00 95.50 192 VAL A C 1
ATOM 1484 O O . VAL A 1 192 ? -4.983 9.204 -8.047 1.00 95.50 192 VAL A O 1
ATOM 1487 N N . GLN A 1 193 ? -6.201 8.399 -6.352 1.00 95.19 193 GLN A N 1
ATOM 1488 C CA . GLN A 1 193 ? -6.876 9.641 -6.013 1.00 95.19 193 GLN A CA 1
ATOM 1489 C C . GLN A 1 193 ? -6.622 9.973 -4.547 1.00 95.19 193 GLN A C 1
ATOM 1491 O O . GLN A 1 193 ? -6.712 9.099 -3.681 1.00 95.19 193 GLN A O 1
ATOM 1496 N N . LEU A 1 194 ? -6.295 11.237 -4.286 1.00 94.56 194 LEU A N 1
ATOM 1497 C CA . LEU A 1 194 ? -6.144 11.788 -2.944 1.00 94.56 194 LEU A CA 1
ATOM 1498 C C . LEU A 1 194 ? -7.331 12.697 -2.645 1.00 94.56 194 LEU A C 1
ATOM 1500 O O . LEU A 1 194 ? -7.520 13.706 -3.322 1.00 94.56 194 LEU A O 1
ATOM 1504 N N . VAL A 1 195 ? -8.130 12.341 -1.641 1.00 92.38 195 VAL A N 1
ATOM 1505 C CA . VAL A 1 195 ? -9.361 13.061 -1.284 1.00 92.38 195 VAL A CA 1
ATOM 1506 C C . VAL A 1 195 ? -9.193 13.699 0.099 1.00 92.38 195 VAL A C 1
ATOM 1508 O O . VAL A 1 195 ? -9.010 12.957 1.067 1.00 92.38 195 VAL A O 1
ATOM 1511 N N . PRO A 1 196 ? -9.247 15.038 0.242 1.00 91.31 196 PRO A N 1
ATOM 1512 C CA . PRO A 1 196 ? -9.139 15.688 1.550 1.00 91.31 196 PRO A CA 1
ATOM 1513 C C . PRO A 1 196 ? -10.203 15.161 2.521 1.00 91.31 196 PRO A C 1
ATOM 1515 O O . PRO A 1 196 ? -11.393 15.244 2.221 1.00 91.31 196 PRO A O 1
ATOM 1518 N N . GLY A 1 197 ? -9.789 14.593 3.660 1.00 87.00 197 GLY A N 1
ATOM 1519 C CA . GLY A 1 197 ? -10.703 14.021 4.660 1.00 87.00 197 GLY A CA 1
ATOM 1520 C C . GLY A 1 197 ? -11.623 12.895 4.157 1.00 87.00 197 GLY A C 1
ATOM 1521 O O . GLY A 1 197 ? -12.601 12.581 4.829 1.00 87.00 197 GLY A O 1
ATOM 1522 N N . GLY A 1 198 ?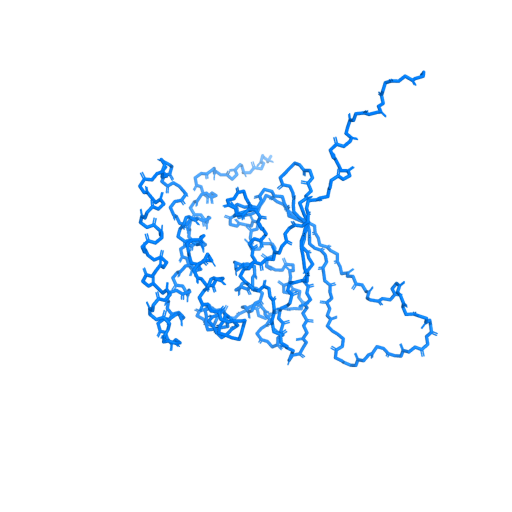 -11.357 12.334 2.973 1.00 87.00 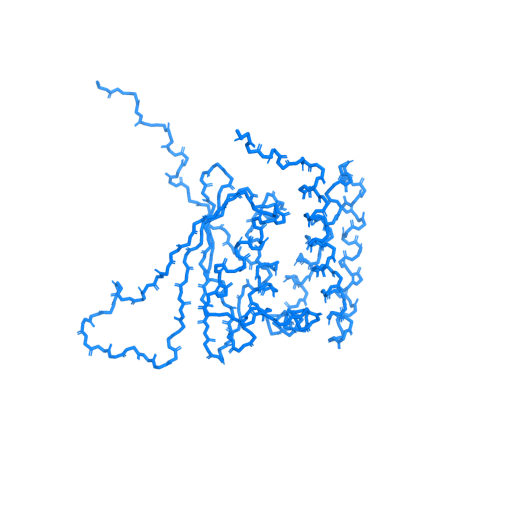198 GLY A N 1
ATOM 1523 C CA . GLY A 1 198 ? -12.168 11.276 2.373 1.00 87.00 198 GLY A CA 1
ATOM 1524 C C . GLY A 1 198 ? -11.749 9.868 2.796 1.00 87.00 198 GLY A C 1
ATOM 1525 O O . GLY A 1 198 ? -10.717 9.670 3.435 1.00 87.00 198 GLY A O 1
ATOM 1526 N N . ASP A 1 199 ? -12.533 8.877 2.372 1.00 90.94 199 ASP A N 1
ATOM 1527 C CA . ASP A 1 199 ? -12.256 7.464 2.642 1.00 90.94 199 ASP A CA 1
ATOM 1528 C C . ASP A 1 199 ? -11.140 6.903 1.756 1.00 90.94 199 ASP A C 1
ATOM 1530 O O . ASP A 1 199 ? -10.994 7.265 0.581 1.00 90.94 199 ASP A O 1
ATOM 1534 N N . SER A 1 200 ? -10.416 5.924 2.294 1.00 95.12 200 SER A N 1
ATOM 1535 C CA . SER A 1 200 ? -9.382 5.186 1.572 1.00 95.12 200 SER A CA 1
ATOM 1536 C C . SER A 1 200 ? -9.909 3.888 0.946 1.00 95.12 200 SER A C 1
ATOM 1538 O O . SER A 1 200 ? -10.855 3.276 1.438 1.00 95.12 200 SER A O 1
ATOM 1540 N N . ALA A 1 201 ? -9.311 3.458 -0.167 1.00 94.94 201 ALA A N 1
ATOM 1541 C CA . ALA A 1 201 ? -9.713 2.246 -0.882 1.00 94.94 201 ALA A CA 1
ATOM 1542 C C . ALA A 1 201 ? -8.569 1.636 -1.704 1.00 94.94 201 ALA A C 1
ATOM 1544 O O . ALA A 1 201 ? -7.690 2.349 -2.187 1.00 94.94 201 ALA A O 1
ATOM 1545 N N . GLY A 1 202 ? -8.609 0.313 -1.900 1.00 94.50 202 GLY A N 1
ATOM 1546 C CA . GLY A 1 202 ? -7.616 -0.415 -2.700 1.00 94.50 202 GLY A CA 1
ATOM 1547 C C . GLY A 1 202 ? -6.204 -0.330 -2.122 1.00 94.50 202 GLY A C 1
ATOM 1548 O O . GLY A 1 202 ? -5.240 -0.267 -2.877 1.00 94.50 202 GLY A O 1
ATOM 1549 N N . LEU A 1 203 ? -6.077 -0.242 -0.794 1.00 96.56 203 LEU A N 1
ATOM 1550 C CA . LEU A 1 203 ? -4.802 0.042 -0.138 1.00 96.56 203 LEU A CA 1
ATOM 1551 C C . LEU A 1 203 ? -3.855 -1.158 -0.086 1.00 96.56 203 LEU A C 1
ATOM 1553 O O . LEU A 1 203 ? -2.656 -0.952 0.028 1.00 96.56 203 LEU A O 1
ATOM 1557 N N . VAL A 1 204 ? -4.374 -2.385 -0.153 1.00 95.62 204 VAL A N 1
ATOM 1558 C CA . VAL A 1 204 ? -3.549 -3.600 -0.165 1.00 95.62 204 VAL A CA 1
ATOM 1559 C C . VAL A 1 204 ? -3.194 -3.982 -1.596 1.00 95.62 204 VAL A C 1
ATOM 1561 O O . VAL A 1 204 ? -2.016 -4.083 -1.943 1.00 95.62 204 VAL A O 1
ATOM 1564 N N . SER A 1 205 ? -4.205 -4.158 -2.445 1.00 92.56 205 SER A N 1
ATOM 1565 C CA . SER A 1 205 ? -4.036 -4.481 -3.857 1.00 92.56 205 SER A CA 1
ATOM 1566 C C . SER A 1 205 ? -5.202 -3.951 -4.695 1.00 92.56 205 SER A C 1
ATOM 1568 O O . SER A 1 205 ? -6.301 -3.723 -4.183 1.00 92.56 205 SER A O 1
ATOM 1570 N N . VAL A 1 206 ? -4.989 -3.809 -6.003 1.00 92.12 206 VAL A N 1
ATOM 1571 C CA . VAL A 1 206 ? -6.059 -3.571 -6.984 1.00 92.12 206 VAL A CA 1
ATOM 1572 C C . VAL A 1 206 ? -5.992 -4.574 -8.125 1.00 92.12 206 VAL A C 1
ATOM 1574 O O . VAL A 1 206 ? -4.931 -5.116 -8.434 1.00 92.12 206 VAL A O 1
ATOM 1577 N N . GLU A 1 207 ? -7.135 -4.818 -8.762 1.00 86.12 207 GLU A N 1
ATOM 1578 C CA . GLU A 1 207 ? -7.184 -5.647 -9.963 1.00 86.12 207 GLU A CA 1
ATOM 1579 C C . GLU A 1 207 ? -6.366 -5.020 -11.087 1.00 86.12 207 GLU A C 1
ATOM 1581 O O . GLU A 1 207 ? -6.441 -3.814 -11.345 1.00 86.12 207 GLU A O 1
ATOM 1586 N N . ALA A 1 208 ? -5.580 -5.871 -11.743 1.00 81.38 208 ALA A N 1
ATOM 1587 C CA . ALA A 1 208 ? -4.866 -5.533 -12.954 1.00 81.38 208 ALA A CA 1
ATOM 1588 C C . ALA A 1 208 ? -5.703 -6.000 -14.140 1.00 81.38 208 ALA A C 1
ATOM 1590 O O . ALA A 1 208 ? -5.914 -7.198 -14.325 1.00 81.38 208 ALA A O 1
ATOM 1591 N N . ILE A 1 209 ? -6.176 -5.064 -14.954 1.00 82.06 209 ILE A N 1
ATOM 1592 C CA . ILE A 1 209 ? -6.762 -5.429 -16.239 1.00 82.06 209 ILE A CA 1
ATOM 1593 C C . ILE A 1 209 ? -5.593 -5.686 -17.192 1.00 82.06 209 ILE A C 1
ATOM 1595 O O . ILE A 1 209 ? -4.772 -4.798 -17.436 1.00 82.06 209 ILE A O 1
ATOM 1599 N N . GLU A 1 210 ? -5.496 -6.906 -17.721 1.00 66.69 210 GLU A N 1
ATOM 1600 C CA . GLU A 1 210 ? -4.595 -7.184 -18.836 1.00 66.69 210 GLU A CA 1
ATOM 1601 C C . GLU A 1 210 ? -5.089 -6.410 -20.050 1.00 66.69 210 GLU A C 1
ATOM 1603 O O . GLU A 1 210 ? -6.185 -6.667 -20.564 1.00 66.69 210 GLU A O 1
ATOM 1608 N N . ASN A 1 211 ? -4.285 -5.471 -20.542 1.00 54.88 211 ASN A N 1
ATOM 1609 C CA . ASN A 1 211 ? -4.633 -4.794 -21.774 1.00 54.88 211 ASN A CA 1
ATOM 1610 C C . ASN A 1 211 ? -4.337 -5.730 -22.959 1.00 54.88 211 ASN A C 1
ATOM 1612 O O . ASN A 1 211 ? -3.290 -5.661 -23.601 1.00 54.88 211 ASN A O 1
ATOM 1616 N N . ARG A 1 212 ? -5.280 -6.642 -23.240 1.00 45.88 212 ARG A N 1
ATOM 1617 C CA . ARG A 1 212 ? -5.209 -7.662 -24.307 1.00 45.88 212 ARG A CA 1
ATOM 1618 C C . ARG A 1 212 ? -4.932 -7.101 -25.711 1.00 45.88 212 ARG A C 1
ATOM 1620 O O . ARG A 1 212 ? -4.592 -7.870 -26.601 1.00 45.88 212 ARG A O 1
ATOM 1627 N N . TRP A 1 213 ? -5.032 -5.788 -25.904 1.00 46.47 213 TRP A N 1
ATOM 1628 C CA . TRP A 1 213 ? -4.757 -5.091 -27.164 1.00 46.47 213 TRP A CA 1
ATOM 1629 C C . TRP A 1 213 ? -3.265 -4.862 -27.465 1.00 46.47 213 TRP A C 1
ATOM 1631 O O . TRP A 1 213 ? -2.941 -4.400 -28.553 1.00 46.47 213 TRP A O 1
ATOM 1641 N N . LEU A 1 214 ? -2.350 -5.180 -26.541 1.00 45.44 214 LEU A N 1
ATOM 1642 C CA . LEU A 1 214 ? -0.898 -5.019 -26.745 1.00 45.44 214 LEU A CA 1
ATOM 1643 C C . LEU A 1 214 ? -0.164 -6.317 -27.124 1.00 45.44 214 LEU A C 1
ATOM 1645 O O . LEU A 1 214 ? 1.002 -6.258 -27.506 1.00 45.44 214 LEU A O 1
ATOM 1649 N N . ASN A 1 215 ? -0.845 -7.469 -27.094 1.00 40.53 215 ASN A N 1
ATOM 1650 C CA . ASN A 1 215 ? -0.290 -8.729 -27.605 1.00 40.53 215 ASN A CA 1
ATOM 1651 C C . ASN A 1 215 ? -0.412 -8.865 -29.136 1.00 40.53 215 ASN A C 1
ATOM 1653 O O . ASN A 1 215 ? 0.164 -9.787 -29.710 1.00 40.53 215 ASN A O 1
ATOM 1657 N N . ASP A 1 216 ? -1.083 -7.928 -29.816 1.00 40.03 216 ASP A N 1
ATOM 1658 C CA . ASP A 1 216 ? -1.086 -7.828 -31.280 1.00 40.03 216 ASP A CA 1
ATOM 1659 C C . ASP A 1 216 ? 0.171 -7.096 -31.783 1.00 40.03 216 ASP A C 1
ATOM 1661 O O . ASP A 1 216 ? 0.124 -6.027 -32.385 1.00 40.03 216 ASP A O 1
ATOM 1665 N N . THR A 1 217 ? 1.341 -7.707 -31.592 1.00 42.84 217 THR A N 1
ATOM 1666 C CA . THR A 1 217 ? 2.525 -7.422 -32.432 1.00 42.84 217 THR A CA 1
ATOM 1667 C C . THR A 1 217 ? 2.562 -8.318 -33.678 1.00 42.84 217 THR A C 1
ATOM 1669 O O . THR A 1 217 ? 3.616 -8.587 -34.250 1.00 42.84 217 THR A O 1
ATOM 1672 N N . GLY A 1 218 ? 1.390 -8.765 -34.141 1.00 45.31 218 GLY A N 1
ATOM 1673 C CA . GLY A 1 218 ? 1.217 -9.708 -35.243 1.00 45.31 218 GLY A CA 1
ATOM 1674 C C . GLY A 1 218 ? 0.491 -9.148 -36.465 1.00 45.31 218 GLY A C 1
ATOM 1675 O O . GLY A 1 218 ? -0.321 -9.861 -37.033 1.00 45.31 218 GLY A O 1
ATOM 1676 N N . ALA A 1 219 ? 0.736 -7.904 -36.890 1.00 40.03 219 ALA A N 1
ATOM 1677 C CA . ALA A 1 219 ? 0.249 -7.429 -38.194 1.00 40.03 219 ALA A CA 1
ATOM 1678 C C . ALA A 1 219 ? 1.040 -6.221 -38.719 1.00 40.03 219 ALA A C 1
ATOM 1680 O O . ALA A 1 219 ? 0.527 -5.112 -38.831 1.00 40.03 219 ALA A O 1
ATOM 1681 N N . SER A 1 220 ? 2.311 -6.421 -39.064 1.00 41.28 220 SER A N 1
ATOM 1682 C CA . SER A 1 220 ? 3.011 -5.547 -40.020 1.00 41.28 220 SER A CA 1
ATOM 1683 C C . SER A 1 220 ? 4.090 -6.328 -40.766 1.00 41.28 220 SER A C 1
ATOM 1685 O O . SER A 1 220 ? 5.280 -6.053 -40.670 1.00 41.28 220 SER A O 1
ATOM 1687 N N . GLN A 1 221 ? 3.649 -7.322 -41.535 1.00 39.53 221 GLN A N 1
ATOM 1688 C CA . GLN A 1 221 ? 4.316 -7.722 -42.769 1.00 39.53 221 GLN A CA 1
ATOM 1689 C C . GLN A 1 221 ? 3.240 -7.969 -43.820 1.00 39.53 221 GLN A C 1
ATOM 1691 O O . GLN A 1 221 ? 2.588 -9.007 -43.793 1.00 39.53 221 GLN A O 1
ATOM 1696 N N . GLN A 1 222 ? 3.050 -6.979 -44.693 1.00 35.59 222 GLN A N 1
ATOM 1697 C CA . GLN A 1 222 ? 2.782 -7.084 -46.133 1.00 35.59 222 GLN A CA 1
ATOM 1698 C C . GLN A 1 222 ? 2.083 -5.806 -46.602 1.00 35.59 222 GLN A C 1
ATOM 1700 O O . GLN A 1 222 ? 0.885 -5.635 -46.390 1.00 35.59 222 GLN A O 1
ATOM 1705 N N . LEU A 1 223 ? 2.863 -4.929 -47.234 1.00 35.94 223 LEU A N 1
ATOM 1706 C CA . LEU A 1 223 ? 2.580 -4.322 -48.537 1.00 35.94 223 LEU A CA 1
ATOM 1707 C C . LEU A 1 223 ? 3.894 -3.788 -49.114 1.00 35.94 223 LEU A C 1
ATOM 1709 O O . LEU A 1 223 ? 4.635 -3.125 -48.355 1.00 35.94 223 LEU A O 1
#

Mean predicted aligned error: 8.49 Å

Nearest PDB structures (foldseek):
  8ghz-assembly1_C  TM=4.168E-01  e=9.854E+00  Oncorhynchus mykiss

Solvent-accessible surface area (backbone atoms only — not comparable to full-atom values): 12235 Å² total; per-residue (Å²): 135,80,79,80,74,78,50,69,68,62,41,48,53,40,33,45,50,52,34,45,54,54,41,51,30,42,51,53,16,28,56,77,73,68,38,54,70,46,51,52,50,16,52,54,47,26,54,62,48,53,79,72,52,85,55,74,89,45,49,43,56,44,42,43,49,20,43,39,55,34,46,64,76,72,40,54,70,68,54,48,46,53,34,41,50,47,21,16,65,76,43,84,76,50,77,53,101,52,29,68,62,52,36,54,51,50,37,36,74,24,56,48,20,79,43,73,52,76,46,79,49,72,84,64,88,79,55,73,90,86,69,82,76,61,98,70,69,47,57,31,34,45,36,36,37,28,55,46,73,61,36,86,78,63,81,33,39,70,26,38,76,57,40,30,42,34,37,26,14,36,75,68,36,12,48,27,45,80,38,32,33,48,49,76,90,57,23,38,36,39,33,40,32,42,19,73,76,41,77,57,38,42,46,46,46,33,63,39,49,72,54,74,80,69,75,69,83,78,82,87,86,88,133

Sequence (223 aa):
MQPLEIDSGDRHARYSAFCHDISGALFEALAETGHRVVESAAMETYLTLTEVVEDHDNFCLTMLWSLMSELDVRLSQAEQTTVIETAASFFAPRTTPNPVGVTLRTLQSVGFIDGFSMRSVCETDERRAGADPPETAGETWELTVGQYALAERTGRIPTLPVAVCLRRCAPEFGVRFIGGEALSDGRWRLRVQLVPGGDSAGLVSVEAIENRWLNDTGASQQL